Protein AF-A0A0D2L943-F1 (afdb_monomer)

Structure (mmCIF, N/CA/C/O backbone):
data_AF-A0A0D2L943-F1
#
_entry.id   AF-A0A0D2L943-F1
#
loop_
_atom_site.group_PDB
_atom_site.id
_atom_site.type_symbol
_atom_site.label_atom_id
_atom_site.label_alt_id
_atom_site.label_comp_id
_atom_site.label_asym_id
_atom_site.label_entity_id
_atom_site.label_seq_id
_atom_site.pdbx_PDB_ins_code
_atom_site.Cartn_x
_atom_site.Cartn_y
_atom_site.Cartn_z
_atom_site.occupancy
_atom_site.B_iso_or_equiv
_atom_site.auth_seq_id
_atom_site.auth_comp_id
_atom_site.auth_asym_id
_atom_site.auth_atom_id
_atom_site.pdbx_PDB_model_num
ATOM 1 N N . MET A 1 1 ? -2.948 -9.732 -0.478 1.00 75.81 1 MET A N 1
ATOM 2 C CA . MET A 1 1 ? -2.355 -8.599 -1.227 1.00 75.81 1 MET A CA 1
ATOM 3 C C . MET A 1 1 ? -3.180 -8.306 -2.477 1.00 75.81 1 MET A C 1
ATOM 5 O O . MET A 1 1 ? -3.966 -9.155 -2.878 1.00 75.81 1 MET A O 1
ATOM 9 N N . VAL A 1 2 ? -3.037 -7.123 -3.094 1.00 87.00 2 VAL A N 1
ATOM 10 C CA . VAL A 1 2 ? -3.731 -6.791 -4.366 1.00 87.00 2 VAL A CA 1
ATOM 11 C C . VAL A 1 2 ? -3.382 -7.809 -5.460 1.00 87.00 2 VAL A C 1
ATOM 13 O O . VAL A 1 2 ? -4.261 -8.252 -6.196 1.00 87.00 2 VAL A O 1
ATOM 16 N N . VAL A 1 3 ? -2.120 -8.248 -5.483 1.00 87.19 3 VAL A N 1
ATOM 17 C CA . VAL A 1 3 ? -1.614 -9.333 -6.335 1.00 87.19 3 VAL A CA 1
ATOM 18 C C . VAL A 1 3 ? -2.455 -10.609 -6.201 1.00 87.19 3 VAL A C 1
ATOM 20 O O . VAL A 1 3 ? -2.899 -11.151 -7.209 1.00 87.19 3 VAL A O 1
ATOM 23 N N . ASP A 1 4 ? -2.745 -11.060 -4.977 1.00 87.88 4 ASP A N 1
ATOM 24 C CA . ASP A 1 4 ? -3.506 -12.300 -4.746 1.00 87.88 4 ASP A CA 1
ATOM 25 C C . ASP A 1 4 ? -4.930 -12.216 -5.294 1.00 87.88 4 ASP A C 1
ATOM 27 O O . ASP A 1 4 ? -5.442 -13.184 -5.851 1.00 87.88 4 ASP A O 1
ATOM 31 N N . VAL A 1 5 ? -5.571 -11.050 -5.163 1.00 90.00 5 VAL A N 1
ATOM 32 C CA . VAL A 1 5 ? -6.930 -10.825 -5.675 1.00 90.00 5 VAL A CA 1
ATOM 33 C C . VAL A 1 5 ? -6.942 -10.906 -7.202 1.00 90.00 5 VAL A C 1
ATOM 35 O O . VAL A 1 5 ? -7.781 -11.599 -7.775 1.00 90.00 5 VAL A O 1
ATOM 38 N N . ALA A 1 6 ? -5.990 -10.242 -7.863 1.00 89.88 6 ALA A N 1
ATOM 39 C CA . ALA A 1 6 ? -5.857 -10.270 -9.317 1.00 89.88 6 ALA A CA 1
ATOM 40 C C . ALA A 1 6 ? -5.562 -11.686 -9.842 1.00 89.88 6 ALA A C 1
ATOM 42 O O . ALA A 1 6 ? -6.219 -12.162 -10.770 1.00 89.88 6 ALA A O 1
ATOM 43 N N . ARG A 1 7 ? -4.635 -12.403 -9.202 1.00 86.75 7 ARG A N 1
ATOM 44 C CA . ARG A 1 7 ? -4.288 -13.783 -9.573 1.00 86.75 7 ARG A CA 1
ATOM 45 C C . ARG A 1 7 ? -5.418 -14.768 -9.297 1.00 86.75 7 ARG A C 1
ATOM 47 O O . ARG A 1 7 ? -5.667 -15.651 -10.112 1.00 86.75 7 ARG A O 1
ATOM 54 N N . GLY A 1 8 ? -6.146 -14.599 -8.193 1.00 89.75 8 GLY A N 1
ATOM 55 C CA . GLY A 1 8 ? -7.358 -15.365 -7.893 1.00 89.75 8 GLY A CA 1
ATOM 56 C C . GLY A 1 8 ? -8.457 -15.175 -8.945 1.00 89.75 8 GLY A C 1
ATOM 57 O O . GLY A 1 8 ? -9.256 -16.081 -9.170 1.00 89.75 8 GLY A O 1
ATOM 58 N N . ALA A 1 9 ? -8.452 -14.037 -9.646 1.00 92.31 9 ALA A N 1
ATOM 59 C CA . ALA A 1 9 ? -9.290 -13.765 -10.812 1.00 92.31 9 ALA A CA 1
ATOM 60 C C . ALA A 1 9 ? -8.674 -14.238 -12.151 1.00 92.31 9 ALA A C 1
ATOM 62 O O . ALA A 1 9 ? -9.192 -13.907 -13.218 1.00 92.31 9 ALA A O 1
ATOM 63 N N . GLY A 1 10 ? -7.577 -15.003 -12.112 1.00 91.50 10 GLY A N 1
ATOM 64 C CA . GLY A 1 10 ? -6.912 -15.576 -13.283 1.00 91.50 10 GLY A CA 1
ATOM 65 C C . GLY A 1 10 ? -6.019 -14.611 -14.067 1.00 91.50 10 GLY A C 1
ATOM 66 O O . GLY A 1 10 ? -5.649 -14.937 -15.190 1.00 91.50 10 GLY A O 1
ATOM 67 N N . GLN A 1 11 ? -5.685 -13.441 -13.512 1.00 91.81 11 GLN A N 1
ATOM 68 C CA . GLN A 1 11 ? -4.840 -12.444 -14.180 1.00 91.81 11 GLN A CA 1
ATOM 69 C C . GLN A 1 11 ? -3.355 -12.701 -13.916 1.00 91.81 11 GLN A C 1
ATOM 71 O O . GLN A 1 11 ? -2.962 -13.051 -12.797 1.00 91.81 11 GLN A O 1
ATOM 76 N N . ARG A 1 12 ? -2.510 -12.468 -14.924 1.00 89.88 12 ARG A N 1
ATOM 77 C CA . ARG A 1 12 ? -1.054 -12.406 -14.746 1.00 89.88 12 ARG A CA 1
ATOM 78 C C . ARG A 1 12 ? -0.680 -11.045 -14.176 1.00 89.88 12 ARG A C 1
ATOM 80 O O . ARG A 1 12 ? -1.154 -10.015 -14.652 1.00 89.88 12 ARG A O 1
ATOM 87 N N . THR A 1 13 ? 0.182 -11.044 -13.169 1.00 90.38 13 THR A N 1
ATOM 88 C CA . THR A 1 13 ? 0.548 -9.840 -12.417 1.00 90.38 13 THR A CA 1
ATOM 89 C C . THR A 1 13 ? 2.055 -9.686 -12.338 1.00 90.38 13 THR A C 1
ATOM 91 O O . THR A 1 13 ? 2.747 -10.645 -11.990 1.00 90.38 13 THR A O 1
ATOM 94 N N . VAL A 1 14 ? 2.532 -8.465 -12.540 1.00 91.50 14 VAL A N 1
ATOM 95 C CA . VAL A 1 14 ? 3.909 -8.049 -12.244 1.00 91.50 14 VAL A CA 1
ATOM 96 C C . VAL A 1 14 ? 3.877 -6.882 -11.271 1.00 91.50 14 VAL A C 1
ATOM 98 O O . VAL A 1 14 ? 2.930 -6.094 -11.270 1.00 91.50 14 VAL A O 1
ATOM 101 N N . VAL A 1 15 ? 4.899 -6.781 -10.432 1.00 91.62 15 VAL A N 1
ATOM 102 C CA . VAL A 1 15 ? 5.075 -5.681 -9.486 1.00 91.62 15 VAL A CA 1
ATOM 103 C C . VAL A 1 15 ? 6.252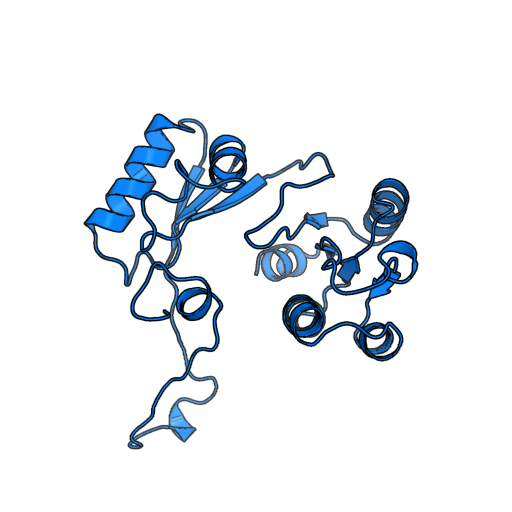 -4.842 -9.946 1.00 91.62 15 VAL A C 1
ATOM 105 O O . VAL A 1 15 ? 7.291 -5.380 -10.311 1.00 91.62 15 VAL A O 1
ATOM 108 N N . VAL A 1 16 ? 6.096 -3.526 -9.932 1.00 90.31 16 VAL A N 1
ATOM 109 C CA . VAL A 1 16 ? 7.169 -2.578 -10.224 1.00 90.31 16 VAL A CA 1
ATOM 110 C C . VAL A 1 16 ? 7.436 -1.759 -8.976 1.00 90.31 16 VAL A C 1
ATOM 112 O O . VAL A 1 16 ? 6.504 -1.185 -8.408 1.00 90.31 16 VAL A O 1
ATOM 115 N N . ARG A 1 17 ? 8.701 -1.706 -8.563 1.00 86.75 17 ARG A N 1
ATOM 116 C CA . ARG A 1 17 ? 9.172 -0.888 -7.443 1.00 86.75 17 ARG A CA 1
ATOM 117 C C . ARG A 1 17 ? 10.249 0.085 -7.901 1.00 86.75 17 ARG A C 1
ATOM 119 O O . ARG A 1 17 ? 10.962 -0.165 -8.875 1.00 86.75 17 ARG A O 1
ATOM 126 N N . HIS A 1 18 ? 10.362 1.199 -7.188 1.00 79.25 18 HIS A N 1
ATOM 127 C CA . HIS A 1 18 ? 11.514 2.081 -7.328 1.00 79.25 18 HIS A CA 1
ATOM 128 C C . HIS A 1 18 ? 12.750 1.364 -6.760 1.00 79.25 18 HIS A C 1
ATOM 130 O O . HIS A 1 18 ? 12.636 0.747 -5.699 1.00 79.25 18 HIS A O 1
ATOM 136 N N . PRO A 1 19 ? 13.917 1.410 -7.427 1.00 74.06 19 PRO A N 1
ATOM 137 C CA . PRO A 1 19 ? 15.141 0.881 -6.839 1.00 74.06 19 PRO A CA 1
ATOM 138 C C . PRO A 1 19 ? 15.519 1.742 -5.632 1.00 74.06 19 PRO A C 1
ATOM 140 O O . PRO A 1 19 ? 15.466 2.976 -5.709 1.00 74.06 19 PRO A O 1
ATOM 143 N N . MET A 1 20 ? 15.919 1.127 -4.521 1.00 68.44 20 MET A N 1
ATOM 144 C CA . MET A 1 20 ? 16.379 1.920 -3.386 1.00 68.44 20 MET A CA 1
ATOM 145 C C . MET A 1 20 ? 17.730 2.555 -3.748 1.00 68.44 20 MET A C 1
ATOM 147 O O . MET A 1 20 ? 18.564 1.921 -4.393 1.00 68.44 20 MET A O 1
ATOM 151 N N . PRO A 1 21 ? 18.013 3.806 -3.339 1.00 63.28 21 PRO A N 1
ATOM 152 C CA . PRO A 1 21 ? 19.219 4.527 -3.760 1.00 63.28 21 PRO A CA 1
ATOM 153 C C . PRO A 1 21 ? 20.502 4.048 -3.062 1.00 63.28 21 PRO A C 1
ATOM 155 O O . PRO A 1 21 ? 21.486 4.785 -2.971 1.00 63.28 21 PRO A O 1
ATOM 158 N N . TYR A 1 22 ? 20.512 2.825 -2.543 1.00 58.94 22 TYR A N 1
ATOM 159 C CA . TYR A 1 22 ? 21.624 2.244 -1.810 1.00 58.94 22 TYR A CA 1
ATOM 160 C C . TYR A 1 22 ? 22.598 1.551 -2.778 1.00 58.94 22 TYR A C 1
ATOM 162 O O . TYR A 1 22 ? 22.822 0.349 -2.701 1.00 58.94 22 TYR A O 1
ATOM 170 N N . GLY A 1 23 ? 23.171 2.304 -3.722 1.00 60.56 23 GLY A N 1
ATOM 171 C CA . GLY A 1 23 ? 24.121 1.761 -4.698 1.00 60.56 23 GLY A CA 1
ATOM 172 C C . GLY A 1 23 ? 24.316 2.620 -5.948 1.00 60.56 23 GLY A C 1
ATOM 173 O O . GLY A 1 23 ? 23.967 3.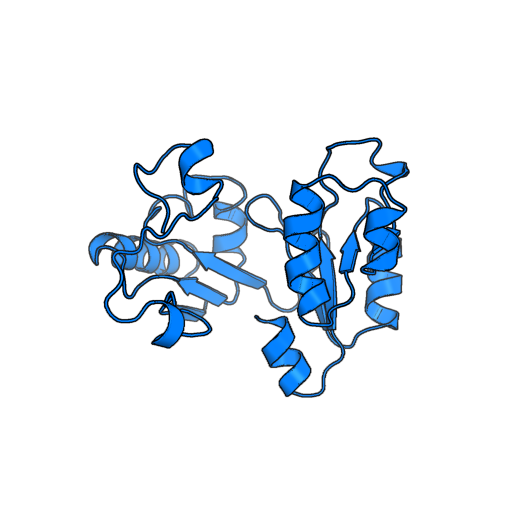802 -5.981 1.00 60.56 23 GLY A O 1
ATOM 174 N N . ILE A 1 24 ? 24.913 2.024 -6.986 1.00 61.78 24 ILE A N 1
ATOM 175 C CA . ILE A 1 24 ? 25.006 2.629 -8.321 1.00 61.78 24 ILE A CA 1
ATOM 176 C C . ILE A 1 24 ? 23.713 2.293 -9.066 1.00 61.78 24 ILE A C 1
ATOM 178 O O . ILE A 1 24 ? 23.568 1.217 -9.635 1.00 61.78 24 ILE A O 1
ATOM 182 N N . LEU A 1 25 ? 22.776 3.240 -9.079 1.00 60.53 25 LEU A N 1
ATOM 183 C CA . LEU A 1 25 ? 21.422 3.059 -9.619 1.00 60.53 25 LEU A CA 1
ATOM 184 C C . LEU A 1 25 ? 21.368 2.540 -11.068 1.00 60.53 25 LEU A C 1
ATOM 186 O O . LEU A 1 25 ? 20.429 1.836 -11.433 1.00 60.53 25 LEU A O 1
ATOM 190 N N . GLN A 1 26 ? 22.356 2.877 -11.907 1.00 61.00 26 GLN A N 1
ATOM 191 C CA . GLN A 1 26 ? 22.418 2.361 -13.282 1.00 61.00 26 GLN A CA 1
ATOM 192 C C . GLN A 1 26 ? 22.728 0.859 -13.344 1.00 61.00 26 GLN A C 1
ATOM 194 O O . GLN A 1 26 ? 22.326 0.198 -14.296 1.00 61.00 26 GLN A O 1
ATOM 199 N N . GLU A 1 27 ? 23.433 0.327 -12.346 1.00 59.31 27 GLU A N 1
ATOM 200 C CA . GLU A 1 27 ? 23.806 -1.089 -12.238 1.00 59.31 27 GLU A CA 1
ATOM 201 C C . GLU A 1 27 ? 22.718 -1.921 -11.532 1.00 59.31 27 GLU A C 1
ATOM 203 O O . GLU A 1 27 ? 22.757 -3.148 -11.568 1.00 59.31 27 GLU A O 1
ATOM 208 N N . GLN A 1 28 ? 21.723 -1.252 -10.937 1.00 56.00 28 GLN A N 1
ATOM 209 C CA . GLN A 1 28 ? 20.596 -1.841 -10.200 1.00 56.00 28 GLN A CA 1
ATOM 210 C C . GLN A 1 28 ? 19.295 -1.903 -11.026 1.00 56.00 28 GLN A C 1
ATOM 212 O O . GLN A 1 28 ? 18.226 -2.177 -10.486 1.00 56.00 28 GLN A O 1
ATOM 217 N N . ALA A 1 29 ? 19.356 -1.635 -12.335 1.00 55.06 29 ALA A N 1
ATOM 218 C CA . ALA A 1 29 ? 18.208 -1.769 -13.230 1.00 55.06 29 ALA A CA 1
ATOM 219 C C . ALA A 1 29 ? 18.081 -3.215 -13.741 1.00 55.06 29 ALA A C 1
ATOM 221 O O . ALA A 1 29 ? 18.952 -3.685 -14.473 1.00 55.06 29 ALA A O 1
ATOM 222 N N . GLY A 1 30 ? 16.998 -3.913 -13.385 1.00 57.78 30 GLY A N 1
ATOM 223 C CA . GLY A 1 30 ? 16.817 -5.320 -13.744 1.00 57.78 30 GLY A CA 1
ATOM 224 C C . GLY A 1 30 ? 15.427 -5.903 -13.463 1.00 57.78 30 GLY A C 1
ATOM 225 O O . GLY A 1 30 ? 14.609 -5.353 -12.723 1.00 57.78 30 GLY A O 1
ATOM 226 N N . LEU A 1 31 ? 15.161 -7.045 -14.100 1.00 54.53 31 LEU A N 1
ATOM 227 C CA . LEU A 1 31 ? 14.142 -7.997 -13.664 1.00 54.53 31 LEU A CA 1
ATOM 228 C C . LEU A 1 31 ? 14.690 -8.695 -12.416 1.00 54.53 31 LEU A C 1
ATOM 230 O O . LEU A 1 31 ? 15.847 -9.106 -12.427 1.00 54.53 31 LEU A O 1
ATOM 234 N N . PHE A 1 32 ? 13.885 -8.827 -11.369 1.00 58.16 32 PHE A N 1
ATOM 235 C CA . PHE A 1 32 ? 14.292 -9.520 -10.155 1.00 58.16 32 PHE A CA 1
ATOM 236 C C . PHE A 1 32 ? 13.389 -10.740 -9.915 1.00 58.16 32 PHE A C 1
ATOM 238 O O . PHE A 1 32 ? 12.249 -10.611 -9.460 1.00 58.16 32 PHE A O 1
ATOM 245 N N . SER A 1 33 ? 13.892 -11.942 -10.218 1.00 56.84 33 SER A N 1
ATOM 246 C CA . SER A 1 33 ? 13.448 -13.199 -9.596 1.00 56.84 33 SER A CA 1
ATOM 247 C C . SER A 1 33 ? 14.185 -13.452 -8.266 1.00 56.84 33 SER A C 1
ATOM 249 O O . SER A 1 33 ? 15.134 -12.739 -7.939 1.00 56.84 33 SER A O 1
ATOM 251 N N . VAL A 1 34 ? 13.791 -14.478 -7.486 1.00 52.38 34 VAL A N 1
ATOM 252 C CA . VAL A 1 34 ? 14.525 -14.875 -6.254 1.00 52.38 34 VAL A CA 1
ATOM 253 C C . VAL A 1 34 ? 16.013 -15.080 -6.550 1.00 52.38 34 VAL A C 1
ATOM 255 O O . VAL A 1 34 ? 16.876 -14.698 -5.762 1.00 52.38 34 VAL A O 1
ATOM 258 N N . GLU A 1 35 ? 16.308 -15.693 -7.692 1.00 52.41 35 GLU A N 1
ATOM 259 C CA . GLU A 1 35 ? 17.657 -15.996 -8.149 1.00 52.41 35 GLU A CA 1
ATOM 260 C C . GLU A 1 35 ? 18.434 -14.730 -8.539 1.00 52.41 35 GLU A C 1
ATOM 262 O O . GLU A 1 35 ? 19.632 -14.648 -8.268 1.00 52.41 35 GLU A O 1
ATOM 267 N N . ASP A 1 36 ? 17.754 -13.724 -9.091 1.00 59.75 36 ASP A N 1
ATOM 268 C CA . ASP A 1 36 ? 18.351 -12.448 -9.497 1.00 59.75 36 ASP A CA 1
ATOM 269 C C . ASP A 1 36 ? 18.719 -11.568 -8.284 1.00 59.75 36 ASP A C 1
ATOM 271 O O . ASP A 1 36 ? 19.736 -10.870 -8.309 1.00 59.75 36 ASP A O 1
ATOM 275 N N . LEU A 1 37 ? 17.973 -11.653 -7.170 1.00 60.47 37 LEU A N 1
ATOM 276 C CA . LEU A 1 37 ? 18.267 -10.896 -5.937 1.00 60.47 37 LEU A CA 1
ATOM 277 C C . LEU A 1 37 ? 19.685 -11.152 -5.402 1.00 60.47 37 LEU A C 1
ATOM 279 O O . LEU A 1 37 ? 20.376 -10.234 -4.960 1.00 60.47 37 LEU A O 1
ATOM 283 N N . ALA A 1 38 ? 20.147 -12.404 -5.463 1.00 57.69 38 ALA A N 1
ATOM 284 C CA . ALA A 1 38 ? 21.485 -12.778 -5.004 1.00 57.69 38 ALA A CA 1
ATOM 285 C C . ALA A 1 38 ? 22.598 -12.307 -5.960 1.00 57.69 38 ALA A C 1
ATOM 287 O O . ALA A 1 38 ? 23.734 -12.105 -5.528 1.00 57.69 38 ALA A O 1
ATOM 288 N N . VAL A 1 39 ? 22.278 -12.136 -7.246 1.00 58.75 39 VAL A N 1
ATOM 289 C CA . VAL A 1 39 ? 23.222 -11.747 -8.306 1.00 58.75 39 VAL A CA 1
ATOM 290 C C . VAL A 1 39 ? 23.424 -10.231 -8.351 1.00 58.75 39 VAL A C 1
ATOM 292 O O . VAL A 1 39 ? 24.526 -9.770 -8.638 1.00 58.75 39 VAL A O 1
ATOM 295 N N . HIS A 1 40 ? 22.395 -9.452 -8.015 1.00 59.75 40 HIS A N 1
ATOM 296 C CA . HIS A 1 40 ? 22.393 -7.995 -8.169 1.00 59.75 40 HIS A CA 1
ATOM 297 C C . HIS A 1 40 ? 22.789 -7.198 -6.913 1.00 59.75 40 HIS A C 1
ATOM 299 O O . HIS A 1 40 ? 22.583 -5.988 -6.870 1.00 59.75 40 HIS A O 1
ATOM 305 N N . HIS A 1 41 ? 23.389 -7.839 -5.901 1.00 63.28 41 HIS A N 1
ATOM 306 C CA . HIS A 1 41 ? 23.864 -7.177 -4.673 1.00 63.28 41 HIS A CA 1
ATOM 307 C C . HIS A 1 41 ? 22.803 -6.300 -3.970 1.00 63.28 41 HIS A C 1
ATOM 309 O O . HIS A 1 41 ? 23.149 -5.283 -3.369 1.00 63.28 41 HIS A O 1
ATOM 315 N N . THR A 1 42 ? 21.525 -6.692 -4.027 1.00 64.00 42 THR A N 1
ATOM 316 C CA . THR A 1 42 ? 20.425 -5.958 -3.379 1.00 64.00 42 THR A CA 1
ATOM 317 C C . THR A 1 42 ? 20.651 -5.849 -1.872 1.00 64.00 42 THR A C 1
ATOM 319 O O . THR A 1 42 ? 21.100 -6.822 -1.247 1.00 64.00 42 THR A O 1
ATOM 322 N N . THR A 1 43 ? 20.324 -4.704 -1.270 1.00 68.25 43 THR A N 1
ATOM 323 C CA . THR A 1 43 ? 20.453 -4.523 0.184 1.00 68.25 43 THR A CA 1
ATOM 324 C C . THR A 1 43 ? 19.455 -5.385 0.959 1.00 68.25 43 THR A C 1
ATOM 326 O O . THR A 1 43 ? 18.564 -6.015 0.387 1.00 68.25 43 THR A O 1
ATOM 329 N N . ILE A 1 44 ? 19.612 -5.454 2.285 1.00 67.62 44 ILE A N 1
ATOM 330 C CA . ILE A 1 44 ? 18.687 -6.210 3.144 1.00 67.62 44 ILE A CA 1
ATOM 331 C C . ILE A 1 44 ? 17.276 -5.614 3.046 1.00 67.62 44 ILE A C 1
ATOM 333 O O . ILE A 1 44 ? 16.313 -6.359 2.912 1.00 67.62 44 ILE A O 1
ATOM 337 N N . GLU A 1 45 ? 17.171 -4.288 3.019 1.00 69.44 45 GLU A N 1
ATOM 338 C CA . GLU A 1 45 ? 15.915 -3.548 2.901 1.00 69.44 45 GLU A CA 1
ATOM 339 C C . GLU A 1 45 ? 15.219 -3.810 1.557 1.00 69.44 45 GLU A C 1
ATOM 341 O O . GLU A 1 45 ? 14.026 -4.095 1.524 1.00 69.44 45 GLU A O 1
ATOM 346 N N . GLU A 1 46 ? 15.962 -3.789 0.444 1.00 68.75 46 GLU A N 1
ATOM 347 C CA . GLU A 1 46 ? 15.413 -4.119 -0.881 1.00 68.75 46 GLU A CA 1
ATOM 348 C C . GLU A 1 46 ? 14.898 -5.558 -0.936 1.00 68.75 46 GLU A C 1
ATOM 350 O O . GLU A 1 46 ? 13.828 -5.830 -1.482 1.00 68.75 46 GLU A O 1
ATOM 355 N N . ARG A 1 47 ? 15.636 -6.493 -0.327 1.00 71.88 47 ARG A N 1
ATOM 356 C CA . ARG A 1 47 ? 15.211 -7.891 -0.245 1.00 71.88 47 ARG A CA 1
ATOM 357 C C . ARG A 1 47 ? 13.933 -8.048 0.561 1.00 71.88 47 ARG A C 1
ATOM 359 O O . ARG A 1 47 ? 13.053 -8.765 0.107 1.00 71.88 47 ARG A O 1
ATOM 366 N N . GLU A 1 48 ? 13.783 -7.372 1.696 1.00 72.50 48 GLU A N 1
ATOM 367 C CA . GLU A 1 48 ? 12.546 -7.436 2.486 1.00 72.50 48 GLU A CA 1
ATOM 368 C C . GLU A 1 48 ? 11.319 -6.957 1.697 1.00 72.50 48 GLU A C 1
ATOM 370 O O . GLU A 1 48 ? 10.245 -7.554 1.807 1.00 72.50 48 GLU A O 1
ATOM 375 N N . GLU A 1 49 ? 11.471 -5.930 0.857 1.00 74.25 49 GLU A N 1
ATOM 376 C CA . GLU A 1 49 ? 10.387 -5.443 0.000 1.00 74.25 49 GLU A CA 1
ATOM 377 C C . GLU A 1 49 ? 10.086 -6.388 -1.174 1.00 74.25 49 GLU A C 1
ATOM 379 O O . GLU A 1 49 ? 8.919 -6.627 -1.498 1.00 74.25 49 GLU A O 1
ATOM 384 N N . TYR A 1 50 ? 11.115 -6.945 -1.821 1.00 77.88 50 TYR A N 1
ATOM 385 C CA . TYR A 1 50 ? 10.947 -7.813 -2.991 1.00 77.88 50 TYR A CA 1
ATOM 386 C C . TYR A 1 50 ? 10.507 -9.230 -2.610 1.00 77.88 50 TYR A C 1
ATOM 388 O O . TYR A 1 50 ? 9.622 -9.796 -3.254 1.00 77.88 50 TYR A O 1
ATOM 396 N N . GLU A 1 51 ? 11.058 -9.802 -1.538 1.00 76.38 51 GLU A N 1
ATOM 397 C CA . GLU A 1 51 ? 10.776 -11.171 -1.096 1.00 76.38 51 GLU A CA 1
ATOM 398 C C . GLU A 1 51 ? 9.302 -11.377 -0.758 1.00 76.38 51 GLU A C 1
ATOM 400 O O . GLU A 1 51 ? 8.764 -12.443 -1.046 1.00 76.38 51 GLU A O 1
ATOM 405 N N . GLN A 1 52 ? 8.612 -10.374 -0.209 1.00 77.94 52 GLN A N 1
ATOM 406 C CA . GLN A 1 52 ? 7.172 -10.480 0.053 1.00 77.94 52 GLN A CA 1
ATOM 407 C C . GLN A 1 52 ? 6.370 -10.714 -1.232 1.00 77.94 52 GLN A C 1
ATOM 409 O O . GLN A 1 52 ? 5.480 -11.564 -1.267 1.00 77.94 52 GLN A O 1
ATOM 414 N N . HIS A 1 53 ? 6.698 -9.992 -2.303 1.00 81.19 53 HIS A N 1
ATOM 415 C CA . HIS A 1 53 ? 6.043 -10.155 -3.600 1.00 81.19 53 HIS A CA 1
ATOM 416 C C . HIS A 1 53 ? 6.436 -11.472 -4.264 1.00 81.19 53 HIS A C 1
ATOM 418 O O . HIS A 1 53 ? 5.570 -12.203 -4.751 1.00 81.19 53 HIS A O 1
ATOM 424 N N . ILE A 1 54 ? 7.723 -11.812 -4.231 1.00 78.12 54 ILE A N 1
ATOM 425 C CA . ILE A 1 54 ? 8.234 -13.006 -4.903 1.00 78.12 54 ILE A CA 1
ATOM 426 C C . ILE A 1 54 ? 7.768 -14.292 -4.207 1.00 78.12 54 ILE A C 1
ATOM 428 O O . ILE A 1 54 ? 7.361 -15.237 -4.883 1.00 78.12 54 ILE A O 1
ATOM 432 N N . ASN A 1 55 ? 7.723 -14.324 -2.872 1.00 79.25 55 ASN A N 1
ATOM 433 C CA . ASN A 1 55 ? 7.166 -15.451 -2.113 1.00 79.25 55 ASN A CA 1
ATOM 434 C C . ASN A 1 55 ? 5.676 -15.675 -2.418 1.00 79.25 55 ASN A C 1
ATOM 436 O O . ASN A 1 55 ? 5.189 -16.801 -2.324 1.00 79.25 55 ASN A O 1
ATOM 440 N N . ASN A 1 56 ? 4.969 -14.629 -2.853 1.00 73.38 56 ASN A N 1
ATOM 441 C CA . ASN A 1 56 ? 3.589 -14.710 -3.338 1.00 73.38 56 ASN A CA 1
ATOM 442 C C . ASN A 1 56 ? 3.493 -15.010 -4.848 1.00 73.38 56 ASN A C 1
ATOM 444 O O . ASN A 1 56 ? 2.417 -14.942 -5.447 1.00 73.38 56 ASN A O 1
ATOM 448 N N . GLY A 1 57 ? 4.611 -15.381 -5.477 1.00 73.94 57 GLY A N 1
ATOM 449 C CA . GLY A 1 57 ? 4.690 -15.783 -6.878 1.00 73.94 57 GLY A CA 1
ATOM 450 C C . GLY A 1 57 ? 4.547 -14.627 -7.868 1.00 73.94 57 GLY A C 1
ATOM 451 O O . GLY A 1 57 ? 4.186 -14.868 -9.025 1.00 73.94 57 GLY A O 1
ATOM 452 N N . ALA A 1 58 ? 4.770 -13.387 -7.425 1.00 76.69 58 ALA A N 1
ATOM 453 C CA . ALA A 1 58 ? 4.852 -12.232 -8.306 1.00 76.69 58 ALA A CA 1
ATOM 454 C C . ALA A 1 58 ? 6.259 -12.090 -8.894 1.00 76.69 58 ALA A C 1
ATOM 456 O O . ALA A 1 58 ? 7.259 -12.378 -8.240 1.00 76.69 58 ALA A O 1
ATOM 457 N N . VAL A 1 59 ? 6.320 -11.593 -10.124 1.00 82.69 59 VAL A N 1
ATOM 458 C CA . VAL A 1 59 ? 7.564 -11.137 -10.746 1.00 82.69 59 VAL A CA 1
ATOM 459 C C . VAL A 1 59 ? 7.757 -9.668 -10.384 1.00 82.69 59 VAL A C 1
ATOM 461 O O . VAL A 1 59 ? 6.810 -8.887 -10.519 1.00 82.69 59 VAL A O 1
ATOM 464 N N . VAL A 1 60 ? 8.954 -9.296 -9.928 1.00 86.38 60 VAL A N 1
ATOM 465 C CA . VAL A 1 60 ? 9.281 -7.922 -9.531 1.00 86.38 60 VAL A CA 1
ATOM 466 C C . VAL A 1 60 ? 10.231 -7.301 -10.552 1.00 86.38 60 VAL A C 1
ATOM 468 O O . VAL A 1 60 ? 11.236 -7.896 -10.927 1.00 86.38 60 VAL A O 1
ATOM 471 N N . PHE A 1 61 ? 9.924 -6.088 -10.994 1.00 85.50 61 PHE A N 1
ATOM 472 C CA . PHE A 1 61 ? 10.830 -5.238 -11.761 1.00 85.50 61 PHE A CA 1
ATOM 473 C C . PHE A 1 61 ? 11.251 -4.044 -10.907 1.00 85.50 61 PHE A C 1
ATOM 475 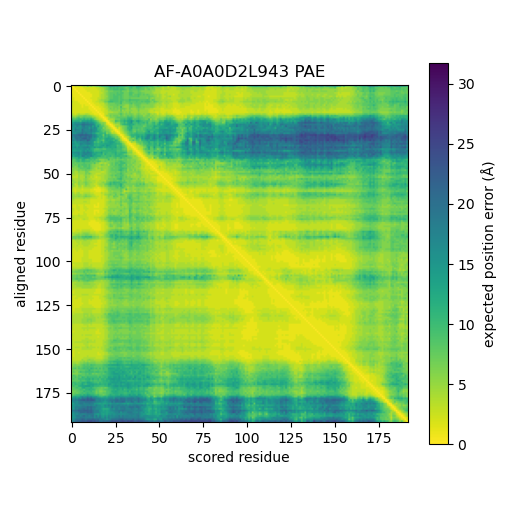O O . PHE A 1 61 ? 10.408 -3.417 -10.260 1.00 85.50 61 PHE A O 1
ATOM 482 N N . ALA A 1 62 ? 12.530 -3.684 -10.961 1.00 83.06 62 ALA A N 1
ATOM 483 C CA . ALA A 1 62 ? 13.018 -2.437 -10.388 1.00 83.06 62 ALA A CA 1
ATOM 484 C C . ALA A 1 62 ? 14.156 -1.857 -11.237 1.00 83.06 62 ALA A C 1
ATOM 486 O O . ALA A 1 62 ? 14.895 -2.567 -11.915 1.00 83.06 62 ALA A O 1
ATOM 487 N N . GLY A 1 63 ? 14.276 -0.535 -11.255 1.00 79.31 63 GLY A N 1
ATOM 488 C CA . GLY A 1 63 ? 15.307 0.149 -12.027 1.00 79.31 63 GLY A CA 1
ATOM 489 C C . GLY A 1 63 ? 14.929 1.577 -12.380 1.00 79.31 63 GLY A C 1
ATOM 490 O O . GLY A 1 63 ? 13.867 2.066 -12.010 1.00 79.31 63 GLY A O 1
ATOM 491 N N . VAL A 1 64 ? 15.820 2.259 -13.098 1.00 79.75 64 VAL A N 1
ATOM 492 C CA . VAL A 1 64 ? 15.677 3.696 -13.388 1.00 79.75 64 VAL A CA 1
ATOM 493 C C . VAL A 1 64 ? 15.127 4.013 -14.781 1.00 79.75 64 VAL A C 1
ATOM 495 O O . VAL A 1 64 ? 14.617 5.113 -14.992 1.00 79.75 64 VAL A O 1
ATOM 498 N N . ASP A 1 65 ? 15.199 3.074 -15.733 1.00 85.50 65 ASP A N 1
ATOM 499 C CA . ASP A 1 65 ? 14.598 3.238 -17.065 1.00 85.50 65 ASP A CA 1
ATOM 500 C C . ASP A 1 65 ? 13.143 2.754 -17.066 1.00 85.50 65 ASP A C 1
ATOM 502 O O . ASP A 1 65 ? 12.812 1.631 -17.452 1.00 85.50 65 ASP A O 1
ATOM 506 N N . TYR A 1 66 ? 12.258 3.636 -16.615 1.00 87.94 66 TYR A N 1
ATOM 507 C CA . TYR A 1 66 ? 10.829 3.358 -16.499 1.00 87.94 66 TYR A CA 1
ATOM 508 C C . TYR A 1 66 ? 10.138 3.076 -17.832 1.00 87.94 66 TYR A C 1
ATOM 510 O O . TYR A 1 66 ? 9.151 2.346 -17.851 1.00 87.94 66 TYR A O 1
ATOM 518 N N . ALA A 1 67 ? 10.641 3.611 -18.947 1.00 90.50 67 ALA A N 1
ATOM 519 C CA . ALA A 1 67 ? 10.057 3.332 -20.255 1.00 90.50 67 ALA A CA 1
ATOM 520 C C . ALA A 1 67 ? 10.339 1.882 -20.674 1.00 90.50 67 ALA A C 1
ATOM 522 O O . ALA A 1 67 ? 9.425 1.174 -21.102 1.00 90.50 67 ALA A O 1
ATOM 523 N N . ALA A 1 68 ? 11.582 1.426 -20.497 1.00 87.06 68 ALA A N 1
ATOM 524 C CA . ALA A 1 68 ? 11.957 0.041 -20.763 1.00 87.06 68 ALA A CA 1
ATOM 525 C C . ALA A 1 68 ? 11.247 -0.936 -19.811 1.00 87.06 68 ALA A C 1
ATOM 527 O O . ALA A 1 68 ? 10.710 -1.949 -20.262 1.00 87.06 68 ALA A O 1
ATOM 528 N N . ILE A 1 69 ? 11.186 -0.606 -18.514 1.00 88.44 69 ILE A N 1
ATOM 529 C CA . ILE A 1 69 ? 10.502 -1.429 -17.507 1.00 88.44 69 ILE A CA 1
ATOM 530 C C . ILE A 1 69 ? 9.017 -1.559 -17.827 1.00 88.44 69 ILE A C 1
ATOM 532 O O . ILE A 1 69 ? 8.502 -2.673 -17.809 1.00 88.44 69 ILE A O 1
ATOM 536 N N . LEU A 1 70 ? 8.330 -0.457 -18.151 1.00 91.12 70 LEU A N 1
ATOM 537 C CA . LEU A 1 70 ? 6.909 -0.510 -18.491 1.00 91.12 70 LEU A CA 1
ATOM 538 C C . LEU A 1 70 ? 6.668 -1.403 -19.711 1.00 91.12 70 LEU A C 1
ATOM 540 O O . LEU A 1 70 ? 5.814 -2.282 -19.657 1.00 91.12 70 LEU A O 1
ATOM 544 N N . SER A 1 71 ? 7.473 -1.246 -20.768 1.00 91.19 71 SER A N 1
ATOM 545 C CA . SER A 1 71 ? 7.347 -2.074 -21.972 1.00 91.19 71 SER A CA 1
ATOM 546 C C . SER A 1 71 ? 7.568 -3.565 -21.693 1.00 91.19 71 SER A C 1
ATOM 548 O O . SER A 1 71 ? 6.917 -4.394 -22.326 1.00 91.19 71 SER A O 1
ATOM 550 N N . ALA A 1 72 ? 8.484 -3.919 -20.787 1.00 89.00 72 ALA A N 1
ATOM 551 C CA . ALA A 1 72 ? 8.714 -5.307 -20.392 1.00 89.00 72 ALA A CA 1
ATOM 552 C C . ALA A 1 72 ? 7.579 -5.842 -19.500 1.00 89.00 72 ALA A C 1
ATOM 554 O O . ALA A 1 72 ? 7.083 -6.944 -19.721 1.00 89.00 72 ALA A O 1
ATOM 555 N N . ALA A 1 73 ? 7.123 -5.044 -18.534 1.00 90.75 73 ALA A N 1
ATOM 556 C CA . ALA A 1 73 ? 6.039 -5.391 -17.623 1.00 90.75 73 ALA A CA 1
ATOM 557 C C . ALA A 1 73 ? 4.713 -5.645 -18.367 1.00 90.75 73 ALA A C 1
ATOM 559 O O . ALA A 1 73 ? 4.038 -6.638 -18.097 1.00 90.75 73 ALA A O 1
ATOM 560 N N . GLU A 1 74 ? 4.368 -4.793 -19.338 1.00 91.94 74 GLU A N 1
ATOM 561 C CA . GLU A 1 74 ? 3.156 -4.926 -20.164 1.00 91.94 74 GLU A CA 1
ATOM 562 C C . GLU A 1 74 ? 3.190 -6.148 -21.096 1.00 91.94 74 GLU A C 1
ATOM 564 O O . GLU A 1 74 ? 2.140 -6.672 -21.467 1.00 91.94 74 GLU A O 1
ATOM 569 N N . ALA A 1 75 ? 4.376 -6.635 -21.474 1.00 90.94 75 ALA A N 1
ATOM 570 C CA . ALA A 1 75 ? 4.502 -7.852 -22.276 1.00 90.94 75 ALA A CA 1
ATOM 571 C C . ALA A 1 75 ? 4.222 -9.127 -21.453 1.00 90.94 75 ALA A C 1
ATOM 573 O O . ALA A 1 75 ? 3.688 -10.110 -21.976 1.00 90.94 75 ALA A O 1
ATOM 574 N N . GLU A 1 76 ? 4.554 -9.106 -20.161 1.00 86.81 76 GLU A N 1
ATOM 575 C CA . GLU A 1 76 ? 4.518 -10.279 -19.280 1.00 86.81 76 GLU A CA 1
ATOM 576 C C . GLU A 1 76 ? 3.210 -10.419 -18.482 1.00 86.81 76 GLU A C 1
ATOM 578 O O . GLU A 1 76 ? 2.846 -11.529 -18.073 1.00 86.81 76 GLU A O 1
ATOM 583 N N . ALA A 1 77 ? 2.466 -9.327 -18.278 1.00 90.88 77 ALA A N 1
ATOM 584 C CA . ALA A 1 77 ? 1.317 -9.297 -17.377 1.00 90.88 77 ALA A CA 1
ATOM 585 C C . ALA A 1 77 ? 0.076 -8.619 -17.955 1.00 90.88 77 ALA A C 1
ATOM 587 O O . ALA A 1 77 ? 0.148 -7.744 -18.809 1.00 90.88 77 ALA A O 1
ATOM 588 N N . ASP A 1 78 ? -1.076 -9.004 -17.411 1.00 92.88 78 ASP A N 1
ATOM 589 C CA . ASP A 1 78 ? -2.355 -8.349 -17.686 1.00 92.88 78 ASP A CA 1
ATOM 590 C C . ASP A 1 78 ? -2.569 -7.155 -16.734 1.00 92.88 78 ASP A C 1
ATOM 592 O O . ASP A 1 78 ? -3.297 -6.217 -17.052 1.00 92.88 78 ASP A O 1
ATOM 596 N N . ILE A 1 79 ? -1.925 -7.183 -15.557 1.00 93.94 79 ILE A N 1
ATOM 597 C CA . ILE A 1 79 ? -1.957 -6.121 -14.546 1.00 93.94 79 ILE A CA 1
ATOM 598 C C . ILE A 1 79 ? -0.535 -5.811 -14.069 1.00 93.94 79 ILE A C 1
ATOM 600 O O . ILE A 1 79 ? 0.168 -6.681 -13.547 1.00 93.94 79 ILE A O 1
ATOM 604 N N . VAL A 1 80 ? -0.153 -4.538 -14.171 1.00 93.75 80 VAL A N 1
ATOM 605 C CA . VAL A 1 80 ? 1.079 -3.989 -13.595 1.00 93.75 80 VAL A CA 1
ATOM 606 C C . VAL A 1 80 ? 0.740 -3.297 -12.276 1.00 93.75 80 VAL A C 1
ATOM 608 O O . VAL A 1 80 ? -0.019 -2.328 -12.251 1.00 93.75 80 VAL A O 1
ATOM 611 N N . LEU A 1 81 ? 1.295 -3.786 -11.168 1.00 93.94 81 LEU A N 1
ATOM 612 C CA . LEU A 1 81 ? 1.156 -3.160 -9.857 1.00 93.94 81 LEU A CA 1
ATOM 613 C C . LEU A 1 81 ? 2.379 -2.290 -9.573 1.00 93.94 81 LEU A C 1
ATOM 615 O O . LEU A 1 81 ? 3.461 -2.809 -9.326 1.00 93.94 81 LEU A O 1
ATOM 619 N N . TRP A 1 82 ? 2.204 -0.972 -9.556 1.00 93.31 82 TRP A N 1
ATOM 620 C CA . TRP A 1 82 ? 3.213 -0.084 -8.986 1.00 93.31 82 TRP A CA 1
ATOM 621 C C . TRP A 1 82 ? 3.118 -0.114 -7.461 1.00 93.31 82 TRP A C 1
ATOM 623 O O . TRP A 1 82 ? 2.100 0.294 -6.897 1.00 93.31 82 TRP A O 1
ATOM 633 N N . ASP A 1 83 ? 4.177 -0.559 -6.796 1.00 91.50 83 ASP A N 1
ATOM 634 C CA . ASP A 1 83 ? 4.289 -0.517 -5.343 1.00 91.50 83 ASP A CA 1
ATOM 635 C C . ASP A 1 83 ? 5.339 0.525 -4.944 1.00 91.50 83 ASP A C 1
ATOM 637 O O . ASP A 1 83 ? 6.542 0.278 -4.966 1.00 91.50 83 ASP A O 1
ATOM 641 N N . GLY A 1 84 ? 4.857 1.726 -4.615 1.00 87.38 84 GLY A N 1
ATOM 642 C CA . GLY A 1 84 ? 5.693 2.863 -4.220 1.00 87.38 84 GLY A CA 1
ATOM 643 C C . GLY A 1 84 ? 6.020 2.920 -2.726 1.00 87.38 84 GLY A C 1
ATOM 644 O O . GLY A 1 84 ? 6.507 3.949 -2.248 1.00 87.38 84 GLY A O 1
ATOM 645 N N . GLY A 1 85 ? 5.673 1.876 -1.963 1.00 84.56 85 GLY A N 1
ATOM 646 C CA . GLY A 1 85 ? 5.812 1.880 -0.510 1.00 84.56 85 GLY A CA 1
ATOM 647 C C . GLY A 1 85 ? 5.175 3.121 0.127 1.00 84.56 85 GLY A C 1
ATOM 648 O O . GLY A 1 85 ? 4.038 3.489 -0.171 1.00 84.56 85 GLY A O 1
ATOM 649 N N . ASN A 1 86 ? 5.918 3.782 1.013 1.00 79.31 86 ASN A N 1
ATOM 650 C CA . ASN A 1 86 ? 5.514 5.026 1.677 1.00 79.31 86 ASN A CA 1
ATOM 651 C C . ASN A 1 86 ? 6.175 6.293 1.096 1.00 79.31 86 ASN A C 1
ATOM 653 O O . ASN A 1 86 ? 5.838 7.391 1.544 1.00 79.31 86 ASN A O 1
ATOM 657 N N . ASN A 1 87 ? 7.093 6.155 0.135 1.00 77.88 87 ASN A N 1
ATOM 658 C CA . ASN A 1 87 ? 7.988 7.238 -0.285 1.00 77.88 87 ASN A CA 1
ATOM 659 C C . ASN A 1 87 ? 7.748 7.736 -1.712 1.00 77.88 87 ASN A C 1
ATOM 661 O O . ASN A 1 87 ? 8.222 8.826 -2.035 1.00 77.88 87 ASN A O 1
ATOM 665 N N . ASP A 1 88 ? 6.981 7.009 -2.532 1.00 86.88 88 ASP A N 1
ATOM 666 C CA . ASP A 1 88 ? 6.884 7.305 -3.961 1.00 86.88 88 ASP A CA 1
ATOM 667 C C . ASP A 1 88 ? 5.489 7.668 -4.473 1.00 86.88 88 ASP A C 1
ATOM 669 O O . ASP A 1 88 ? 4.437 7.402 -3.882 1.00 86.88 88 ASP A O 1
ATOM 673 N N . LEU A 1 89 ? 5.525 8.281 -5.655 1.00 91.62 89 LEU A N 1
ATOM 674 C CA . LEU A 1 89 ? 4.421 8.400 -6.595 1.00 91.62 89 LEU A CA 1
ATOM 675 C C . LEU A 1 89 ? 4.705 7.477 -7.792 1.00 91.62 89 LEU A C 1
ATOM 677 O O . LEU A 1 89 ? 5.871 7.260 -8.120 1.00 91.62 89 LEU A O 1
ATOM 681 N N . PRO A 1 90 ? 3.676 6.962 -8.484 1.00 91.50 90 PRO A N 1
ATOM 682 C CA . PRO A 1 90 ? 3.867 6.179 -9.690 1.00 91.50 90 PRO A CA 1
ATOM 683 C C . P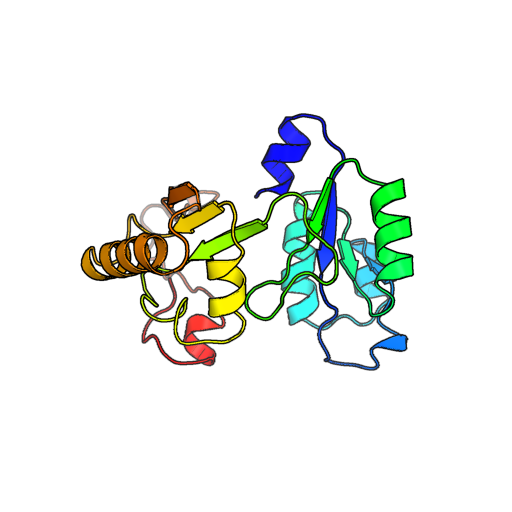RO A 1 90 ? 4.466 7.035 -10.803 1.00 91.50 90 PRO A C 1
ATOM 685 O O . PRO A 1 90 ? 4.000 8.144 -11.079 1.00 91.50 90 PRO A O 1
ATOM 688 N N . PHE A 1 91 ? 5.495 6.502 -11.462 1.00 91.81 91 PHE A N 1
ATOM 689 C CA . PHE A 1 91 ? 6.074 7.121 -12.662 1.00 91.81 91 PHE A CA 1
ATOM 690 C C . PHE A 1 91 ? 5.315 6.697 -13.924 1.00 91.81 91 PHE A C 1
ATOM 692 O O . PHE A 1 91 ? 5.428 7.327 -14.976 1.00 91.81 91 PHE A O 1
ATOM 699 N N . PHE A 1 92 ? 4.492 5.657 -13.805 1.00 92.38 92 PHE A N 1
ATOM 700 C CA . PHE A 1 92 ? 3.482 5.298 -14.788 1.00 92.38 92 PHE A CA 1
ATOM 701 C C . PHE A 1 92 ? 2.205 6.086 -14.531 1.00 92.38 92 PHE A C 1
ATOM 703 O O . PHE A 1 92 ? 1.935 6.514 -13.411 1.00 92.38 92 PHE A O 1
ATOM 710 N N . LYS A 1 93 ? 1.382 6.248 -15.565 1.00 93.56 93 LYS A N 1
ATOM 711 C CA . LYS A 1 93 ? 0.019 6.742 -15.383 1.00 93.56 93 LYS A CA 1
ATOM 712 C C . LYS A 1 93 ? -0.860 5.558 -14.957 1.00 93.56 93 LYS A C 1
ATOM 714 O O . LYS A 1 93 ? -1.110 4.706 -15.802 1.00 93.56 93 LYS A O 1
ATOM 719 N N . PRO A 1 94 ? -1.341 5.491 -13.704 1.00 94.81 94 PRO A N 1
ATOM 720 C CA . PRO A 1 94 ? -2.162 4.368 -13.275 1.00 94.81 94 PRO A CA 1
ATOM 721 C C . PRO A 1 94 ? -3.596 4.493 -13.802 1.00 94.81 94 PRO A C 1
ATOM 723 O O . PRO A 1 94 ? -4.166 5.588 -13.816 1.00 94.81 94 PRO A O 1
ATOM 726 N N . ASP A 1 95 ? -4.203 3.359 -14.150 1.00 96.50 95 ASP A N 1
ATOM 727 C CA . ASP A 1 95 ? -5.649 3.258 -14.397 1.00 96.50 95 ASP A CA 1
ATOM 728 C C . ASP A 1 95 ? -6.453 3.236 -13.088 1.00 96.50 95 ASP A C 1
ATOM 730 O O . ASP A 1 95 ? -7.584 3.719 -13.029 1.00 96.50 95 ASP A O 1
ATOM 734 N N . LEU A 1 96 ? -5.851 2.708 -12.016 1.00 96.31 96 LEU A N 1
ATOM 735 C CA . LEU A 1 96 ? -6.420 2.654 -10.674 1.00 96.31 96 LEU A CA 1
ATOM 736 C C . LEU A 1 96 ? -5.358 3.017 -9.635 1.00 96.31 96 LEU A C 1
ATOM 738 O O . LEU A 1 96 ? -4.308 2.386 -9.562 1.00 96.31 96 LEU A O 1
ATOM 742 N N . TRP A 1 97 ? -5.658 4.009 -8.796 1.00 96.25 97 TRP A N 1
ATOM 743 C CA . TRP A 1 97 ? -4.768 4.460 -7.727 1.00 96.25 97 TRP A CA 1
ATOM 744 C C . TRP A 1 97 ? -5.378 4.136 -6.364 1.00 96.25 97 TRP A C 1
ATOM 746 O O . TRP A 1 97 ? -6.441 4.658 -6.012 1.00 96.25 97 TRP A O 1
ATOM 756 N N . ILE A 1 98 ? -4.708 3.270 -5.606 1.00 96.19 98 ILE A N 1
ATOM 757 C CA . ILE A 1 98 ? -5.123 2.843 -4.267 1.00 96.19 98 ILE A CA 1
ATOM 758 C C . ILE A 1 98 ? -4.127 3.402 -3.256 1.00 96.19 98 ILE A C 1
ATOM 760 O O . ILE A 1 98 ? -2.921 3.282 -3.449 1.00 96.19 98 ILE A O 1
ATOM 764 N N . VAL A 1 99 ? -4.625 3.996 -2.175 1.00 95.56 99 VAL A N 1
ATOM 765 C CA . VAL A 1 99 ? -3.801 4.496 -1.071 1.00 95.56 99 VAL A CA 1
ATOM 766 C C . VAL A 1 99 ? -4.221 3.840 0.225 1.00 95.56 99 VAL A C 1
ATOM 768 O O . VAL A 1 99 ? -5.407 3.782 0.541 1.00 95.56 99 VAL A O 1
ATOM 771 N N . VAL A 1 100 ? -3.238 3.387 0.996 1.00 94.81 100 VAL A N 1
ATOM 772 C CA . VAL A 1 100 ? -3.447 2.891 2.354 1.00 94.81 100 VAL A CA 1
ATOM 773 C C . VAL A 1 100 ? -3.157 4.024 3.335 1.00 94.81 100 VAL A C 1
ATOM 775 O O . VAL A 1 100 ? -2.070 4.595 3.327 1.00 94.81 100 VAL A O 1
ATOM 778 N N . ALA A 1 101 ? -4.135 4.366 4.168 1.00 95.12 101 ALA A N 1
ATOM 779 C CA . ALA A 1 101 ? -4.026 5.386 5.200 1.00 95.12 101 ALA A CA 1
ATOM 780 C C . ALA A 1 101 ? -3.949 4.738 6.588 1.00 95.12 101 ALA A C 1
ATOM 782 O O . ALA A 1 101 ? -4.706 3.812 6.891 1.00 95.12 101 ALA A O 1
ATOM 783 N N . ASP A 1 102 ? -3.054 5.255 7.431 1.00 92.62 102 ASP A N 1
ATOM 784 C CA . ASP A 1 102 ? -2.855 4.783 8.801 1.00 92.62 102 ASP A CA 1
ATOM 785 C C . ASP A 1 102 ? -3.555 5.719 9.814 1.00 92.62 102 ASP A C 1
ATOM 787 O O . ASP A 1 102 ? -3.114 6.857 10.006 1.00 92.62 102 ASP A O 1
ATOM 791 N N . PRO A 1 103 ? -4.626 5.271 10.494 1.00 94.19 103 PRO A N 1
ATOM 792 C CA . PRO A 1 103 ? -5.342 6.059 11.496 1.00 94.19 103 PRO A CA 1
ATOM 793 C C . PRO A 1 103 ? -4.530 6.335 12.770 1.00 94.19 103 PRO A C 1
ATOM 795 O O . PRO A 1 103 ? -4.913 7.214 13.540 1.00 94.19 103 PRO A O 1
ATOM 798 N N . PHE A 1 104 ? -3.401 5.655 13.000 1.00 91.38 104 PHE A N 1
ATOM 799 C CA . PHE A 1 104 ? -2.468 6.027 14.069 1.00 91.38 104 PHE A CA 1
ATOM 800 C C . PHE A 1 104 ? -1.628 7.264 13.723 1.00 91.38 104 PHE A C 1
ATOM 802 O O . PHE A 1 104 ? -1.058 7.893 14.616 1.00 91.38 104 PHE A O 1
ATOM 809 N N . ARG A 1 105 ? -1.590 7.654 12.443 1.00 89.50 105 ARG A N 1
ATOM 810 C CA . ARG A 1 105 ? -0.926 8.862 11.935 1.00 89.50 105 ARG A CA 1
ATOM 811 C C . ARG A 1 105 ? -1.945 9.766 11.225 1.00 89.50 105 ARG A C 1
ATOM 813 O O . ARG A 1 105 ? -1.776 10.080 10.048 1.00 89.50 105 ARG A O 1
ATOM 820 N N . PRO A 1 106 ? -2.992 10.236 11.928 1.00 89.38 106 PRO A N 1
ATOM 821 C CA . PRO A 1 106 ? -4.200 10.794 11.317 1.00 89.38 106 PRO A CA 1
ATOM 822 C C . PRO A 1 106 ? -4.023 12.161 10.648 1.00 89.38 106 PRO A C 1
ATOM 824 O O . PRO A 1 106 ? -5.001 12.731 10.167 1.00 89.38 106 PRO A O 1
ATOM 827 N N . THR A 1 107 ? -2.819 12.731 10.637 1.00 87.94 107 THR A N 1
ATOM 828 C CA . THR A 1 107 ? -2.502 13.961 9.901 1.00 87.94 107 THR A CA 1
ATOM 829 C C . THR A 1 107 ? -1.663 13.700 8.657 1.00 87.94 107 THR A C 1
ATOM 831 O O . THR A 1 107 ? -1.531 14.601 7.830 1.00 87.94 107 THR A O 1
ATOM 834 N N . ALA A 1 108 ? -1.087 12.502 8.507 1.00 86.50 108 ALA A N 1
ATOM 835 C CA . ALA A 1 108 ? -0.006 12.276 7.559 1.00 86.50 108 ALA A CA 1
ATOM 836 C C . ALA A 1 108 ? -0.423 12.489 6.101 1.00 86.50 108 ALA A C 1
ATOM 838 O O . ALA A 1 108 ? 0.327 13.065 5.318 1.00 86.50 108 ALA A O 1
ATOM 839 N N . GLN A 1 109 ? -1.669 12.148 5.787 1.00 82.94 109 GLN A N 1
ATOM 840 C CA . GLN A 1 109 ? -2.305 12.369 4.494 1.00 82.94 109 GLN A CA 1
ATOM 841 C C . GLN A 1 109 ? -2.476 13.843 4.093 1.00 82.94 109 GLN A C 1
ATOM 843 O O . GLN A 1 109 ? -2.912 14.128 2.984 1.00 82.94 109 GLN A O 1
ATOM 848 N N . ALA A 1 110 ? -2.220 14.786 5.000 1.00 84.75 110 ALA A N 1
ATOM 849 C CA . ALA A 1 110 ? -2.321 16.221 4.743 1.00 84.75 110 ALA A CA 1
ATOM 850 C C . ALA A 1 110 ? -1.015 16.977 5.027 1.00 84.75 110 ALA A C 1
ATOM 852 O O . ALA A 1 110 ? -0.934 18.164 4.720 1.00 84.75 110 ALA A O 1
ATOM 853 N N . SER A 1 111 ? -0.029 16.332 5.659 1.00 84.75 111 SER A N 1
ATOM 854 C CA . SER A 1 111 ? 1.156 17.010 6.196 1.00 84.75 111 SER A CA 1
ATOM 855 C C . SER A 1 111 ? 2.492 16.432 5.741 1.00 84.75 111 SER A C 1
ATOM 857 O O . SER A 1 111 ? 3.519 17.027 6.056 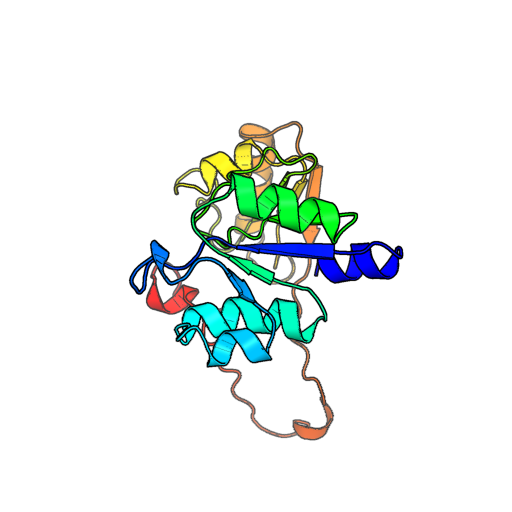1.00 84.75 111 SER A O 1
ATOM 859 N N . TYR A 1 112 ? 2.509 15.296 5.037 1.00 85.12 112 TYR A N 1
ATOM 860 C CA . TYR A 1 112 ? 3.740 14.686 4.533 1.00 85.12 112 TYR A CA 1
ATOM 861 C C . TYR A 1 112 ? 3.651 14.431 3.035 1.00 85.12 112 TYR A C 1
ATOM 863 O O . TYR A 1 112 ? 2.667 13.875 2.553 1.00 85.12 112 TYR A O 1
ATOM 871 N N . TYR A 1 113 ? 4.721 14.786 2.330 1.00 87.38 113 TYR A N 1
ATOM 872 C CA . TYR A 1 113 ? 4.954 14.361 0.957 1.00 87.38 113 TYR A CA 1
ATOM 873 C C . TYR A 1 113 ? 5.598 12.958 0.950 1.00 87.38 113 TYR A C 1
ATOM 875 O O . TYR A 1 113 ? 6.463 12.714 1.794 1.00 87.38 113 TYR A O 1
ATOM 883 N N . PRO A 1 114 ? 5.215 12.053 0.028 1.00 91.19 114 PRO A N 1
ATOM 884 C CA . PRO A 1 114 ? 4.187 12.226 -1.009 1.00 91.19 114 PRO A CA 1
ATOM 885 C C . PRO A 1 114 ? 2.767 11.841 -0.557 1.00 91.19 114 PRO A C 1
ATOM 887 O O . PRO A 1 114 ? 1.883 11.658 -1.394 1.00 91.19 114 PRO A O 1
ATOM 890 N N . GLY A 1 115 ? 2.533 11.659 0.746 1.00 90.69 115 GLY A N 1
ATOM 891 C CA . GLY A 1 115 ? 1.252 11.215 1.302 1.00 90.69 115 GLY A CA 1
ATOM 892 C C . GLY A 1 115 ? 0.063 12.092 0.900 1.00 90.69 115 GLY A C 1
ATOM 893 O O . GLY A 1 115 ? -0.990 11.563 0.554 1.00 90.69 115 GLY A O 1
ATOM 894 N N . ASP A 1 116 ? 0.235 13.411 0.871 1.00 92.31 116 ASP A N 1
ATOM 895 C CA . ASP A 1 116 ? -0.774 14.371 0.411 1.00 92.31 116 ASP A CA 1
ATOM 896 C C . ASP A 1 116 ? -1.142 14.197 -1.072 1.00 92.31 116 ASP A C 1
ATOM 898 O O . ASP A 1 116 ? -2.324 14.162 -1.438 1.00 92.31 116 ASP A O 1
ATOM 902 N N . VAL A 1 117 ? -0.138 14.027 -1.933 1.00 94.25 117 VAL A N 1
ATOM 903 C CA . VAL A 1 117 ? -0.338 13.801 -3.366 1.00 94.25 117 VAL A CA 1
ATOM 904 C C . VAL A 1 117 ? -1.002 12.448 -3.603 1.00 94.25 117 VAL A C 1
ATOM 906 O O . VAL A 1 117 ? -2.003 12.382 -4.313 1.00 94.25 117 VAL A O 1
ATOM 909 N N . ASN A 1 118 ? -0.513 11.383 -2.967 1.00 95.25 118 ASN A N 1
ATOM 910 C CA . ASN A 1 118 ? -1.121 10.058 -3.049 1.00 95.25 118 ASN A CA 1
ATOM 911 C C . ASN A 1 118 ? -2.597 10.111 -2.626 1.00 95.25 118 ASN A C 1
ATOM 913 O O . ASN A 1 118 ? -3.484 9.703 -3.378 1.00 95.25 118 ASN A O 1
ATOM 917 N N . PHE A 1 119 ? -2.890 10.676 -1.455 1.00 95.81 119 PHE A N 1
ATOM 918 C CA . PHE A 1 119 ? -4.240 10.698 -0.895 1.00 95.81 119 PHE A CA 1
ATOM 919 C C . PHE A 1 119 ? -5.236 11.494 -1.752 1.00 95.81 119 PHE A C 1
ATOM 921 O O . PHE A 1 119 ? -6.389 11.088 -1.915 1.00 95.81 119 PHE A O 1
ATOM 928 N N . THR A 1 120 ? -4.797 12.607 -2.346 1.00 95.69 120 THR A N 1
ATOM 929 C CA . THR A 1 120 ? -5.634 13.432 -3.238 1.00 95.69 120 THR A CA 1
ATOM 930 C C . THR A 1 120 ? -5.825 12.834 -4.633 1.00 95.69 120 THR A C 1
ATOM 932 O O . THR A 1 120 ? -6.814 13.150 -5.293 1.00 95.69 120 THR A O 1
ATOM 935 N N . ARG A 1 121 ? -4.913 11.968 -5.093 1.00 95.81 121 ARG A N 1
ATOM 936 C CA . ARG A 1 121 ? -4.989 11.289 -6.401 1.00 95.81 121 ARG A CA 1
ATOM 937 C C . ARG A 1 121 ? -5.692 9.935 -6.354 1.00 95.81 121 ARG A C 1
ATOM 939 O O . ARG A 1 121 ? -6.090 9.434 -7.403 1.00 95.81 121 ARG A O 1
ATOM 946 N N . ALA A 1 122 ? -5.846 9.359 -5.167 1.00 96.88 122 ALA A N 1
ATOM 947 C CA . ALA A 1 122 ? -6.446 8.050 -4.975 1.00 96.88 122 ALA A CA 1
ATOM 948 C C . ALA A 1 122 ? -7.872 7.968 -5.545 1.00 96.88 122 ALA A C 1
ATOM 950 O O . ALA A 1 122 ? -8.719 8.818 -5.273 1.00 96.88 122 ALA A O 1
ATOM 951 N N . ALA A 1 123 ? -8.161 6.894 -6.272 1.00 98.06 123 ALA A N 1
ATOM 952 C CA . ALA A 1 123 ? -9.533 6.477 -6.543 1.00 98.06 123 ALA A CA 1
ATOM 953 C C . ALA A 1 123 ? -10.114 5.710 -5.343 1.00 98.06 123 ALA A C 1
ATOM 955 O O . ALA A 1 123 ? -11.317 5.768 -5.087 1.00 98.06 123 ALA A O 1
ATOM 956 N N . ILE A 1 124 ? -9.254 5.000 -4.602 1.00 98.19 124 ILE A N 1
ATOM 957 C CA . ILE A 1 124 ? -9.619 4.208 -3.426 1.00 98.19 124 ILE A CA 1
ATOM 958 C C . ILE A 1 124 ? -8.688 4.548 -2.262 1.00 98.19 124 ILE A C 1
ATOM 960 O O . ILE A 1 124 ? -7.468 4.470 -2.393 1.00 98.19 124 ILE A O 1
ATOM 964 N N . ILE A 1 125 ? -9.268 4.864 -1.107 1.00 98.19 125 ILE A N 1
ATOM 965 C CA . ILE A 1 125 ? -8.567 5.060 0.161 1.00 98.19 125 ILE A CA 1
ATOM 966 C C . ILE A 1 125 ? -8.942 3.912 1.101 1.00 98.19 125 ILE A C 1
ATOM 968 O O . ILE A 1 125 ? -10.106 3.732 1.459 1.00 98.19 125 ILE A O 1
ATOM 972 N N . VAL A 1 126 ? -7.945 3.146 1.525 1.00 97.56 126 VAL A N 1
ATOM 973 C CA . VAL A 1 126 ? -8.082 2.053 2.488 1.00 97.56 126 VAL A CA 1
ATOM 974 C C . VAL A 1 126 ? -7.560 2.530 3.839 1.00 97.56 126 VAL A C 1
ATOM 976 O O . VAL A 1 126 ? -6.357 2.670 4.027 1.00 97.56 126 VAL A O 1
ATOM 979 N N . VAL A 1 127 ? -8.455 2.787 4.790 1.00 97.12 127 VAL A N 1
ATOM 980 C CA . VAL A 1 127 ? -8.098 3.106 6.178 1.00 97.12 127 VAL A CA 1
ATOM 981 C C . VAL A 1 127 ? -7.828 1.792 6.906 1.00 97.12 127 VAL A C 1
ATOM 983 O O . VAL A 1 127 ? -8.759 1.122 7.361 1.00 97.12 127 VAL A O 1
ATOM 986 N N . ASN A 1 128 ? -6.559 1.389 6.961 1.00 94.75 128 ASN A N 1
ATOM 987 C CA . ASN A 1 128 ? -6.174 0.101 7.534 1.00 94.75 128 ASN A CA 1
ATOM 988 C C . ASN A 1 128 ? -6.034 0.170 9.061 1.00 94.75 128 ASN A C 1
ATOM 990 O O . ASN A 1 128 ? -5.924 1.250 9.625 1.00 94.75 128 ASN A O 1
ATOM 994 N N . LYS A 1 129 ? -6.039 -0.982 9.745 1.00 93.06 129 LYS A N 1
ATOM 995 C CA . LYS A 1 129 ? -5.922 -1.089 11.217 1.00 93.06 129 LYS A CA 1
ATOM 996 C C . LYS A 1 129 ? -7.056 -0.393 11.987 1.00 93.06 129 LYS A C 1
ATOM 998 O O . LYS A 1 129 ? -6.940 -0.175 13.195 1.00 93.06 129 LYS A O 1
ATOM 1003 N N . ALA A 1 130 ? -8.174 -0.085 11.325 1.00 94.88 130 ALA A N 1
ATOM 1004 C CA . ALA A 1 130 ? -9.299 0.638 11.919 1.00 94.88 130 ALA A CA 1
ATOM 1005 C C . ALA A 1 130 ? -9.936 -0.110 13.106 1.00 94.88 130 ALA A C 1
ATOM 1007 O O . ALA A 1 130 ? -10.542 0.509 13.971 1.00 94.88 130 ALA A O 1
ATOM 1008 N N . ASN A 1 131 ? -9.759 -1.433 13.178 1.00 94.06 131 ASN A N 1
ATOM 1009 C CA . ASN A 1 131 ? -10.186 -2.276 14.296 1.00 94.06 131 ASN A CA 1
ATOM 1010 C C . ASN A 1 131 ? -9.381 -2.069 15.590 1.00 94.06 131 ASN A C 1
ATOM 1012 O O . ASN A 1 131 ? -9.857 -2.440 16.660 1.00 94.06 131 ASN A O 1
ATOM 1016 N N . THR A 1 132 ? -8.161 -1.531 15.510 1.00 91.50 132 THR A N 1
ATOM 1017 C CA . THR A 1 132 ? -7.263 -1.384 16.673 1.00 91.50 132 THR A CA 1
ATOM 1018 C C . THR A 1 132 ? -6.867 0.057 16.972 1.00 91.50 132 THR A C 1
ATOM 1020 O O . THR A 1 132 ? -6.336 0.329 18.053 1.00 91.50 132 THR A O 1
ATOM 1023 N N . ALA A 1 133 ? -7.099 0.971 16.032 1.00 92.38 133 ALA A N 1
ATOM 1024 C CA . ALA A 1 133 ? -6.806 2.383 16.195 1.00 92.38 133 ALA A CA 1
ATOM 1025 C C . ALA A 1 133 ? -7.845 3.093 17.078 1.00 92.38 133 ALA A C 1
ATOM 1027 O O . ALA A 1 133 ? -9.007 2.681 17.111 1.00 92.38 133 ALA A O 1
ATOM 1028 N N . PRO A 1 134 ? -7.458 4.180 17.773 1.00 94.25 134 PRO A N 1
ATOM 1029 C CA . PRO A 1 134 ? -8.419 5.062 18.423 1.00 94.25 134 PRO A CA 1
ATOM 1030 C C . PRO A 1 134 ? -9.459 5.563 17.419 1.00 94.25 134 PRO A C 1
ATOM 1032 O O . PRO A 1 134 ? -9.118 5.915 16.283 1.00 94.25 134 PRO A O 1
ATOM 1035 N N . GLN A 1 135 ? -10.719 5.624 17.848 1.00 96.19 135 GLN A N 1
ATOM 1036 C CA . GLN A 1 135 ? -11.828 6.051 16.996 1.00 96.19 135 GLN A CA 1
ATOM 1037 C C . GLN A 1 135 ? -11.585 7.454 16.425 1.00 96.19 135 GLN A C 1
ATOM 1039 O O . GLN A 1 135 ? -11.849 7.692 15.249 1.00 96.19 135 GLN A O 1
ATOM 1044 N N . GLU A 1 136 ? -10.994 8.353 17.214 1.00 96.88 136 GLU A N 1
ATOM 1045 C CA . GLU A 1 136 ? -10.672 9.717 16.794 1.00 96.88 136 GLU A CA 1
ATOM 1046 C C . GLU A 1 136 ? -9.679 9.743 15.622 1.00 96.88 136 GLU A C 1
ATOM 1048 O O . GLU A 1 136 ? -9.783 10.586 14.731 1.00 96.88 136 GLU A O 1
ATOM 1053 N N . GLY A 1 137 ? -8.728 8.802 15.593 1.00 96.38 137 GLY A N 1
ATOM 1054 C CA . GLY A 1 137 ? -7.767 8.664 14.499 1.00 96.38 137 GLY A CA 1
ATOM 1055 C C . GLY A 1 137 ? -8.446 8.237 13.198 1.00 96.38 137 GLY A C 1
ATOM 1056 O O . GLY A 1 137 ? -8.216 8.833 12.144 1.00 96.38 137 GLY A O 1
ATOM 1057 N N . VAL A 1 138 ? -9.353 7.260 13.283 1.00 97.38 138 VAL A N 1
ATOM 1058 C CA . VAL A 1 138 ? -10.163 6.809 12.141 1.00 97.38 138 VAL A CA 1
ATOM 1059 C C . VAL A 1 138 ? -11.033 7.955 11.620 1.00 97.38 138 VAL A C 1
ATOM 1061 O O . VAL A 1 138 ? -11.004 8.267 10.429 1.00 97.38 138 VAL A O 1
ATOM 1064 N N . GLU A 1 139 ? -11.760 8.638 12.504 1.00 97.69 139 GLU A N 1
ATOM 1065 C CA . GLU A 1 139 ? -12.630 9.762 12.145 1.00 97.69 139 GLU A CA 1
ATOM 1066 C C . GLU A 1 139 ? -11.861 10.917 11.493 1.00 97.69 139 GLU A C 1
ATOM 1068 O O . GLU A 1 139 ? -12.335 11.502 10.516 1.00 97.69 139 GLU A O 1
ATOM 1073 N N . ALA A 1 140 ? -10.651 11.219 11.966 1.00 97.31 140 ALA A N 1
ATOM 1074 C CA . ALA A 1 140 ? -9.802 12.256 11.387 1.00 97.31 140 ALA A CA 1
ATOM 1075 C C . ALA A 1 140 ? -9.356 11.928 9.948 1.00 97.31 140 ALA A C 1
ATOM 1077 O O . ALA A 1 140 ? -9.359 12.815 9.079 1.00 97.31 140 ALA A O 1
ATOM 1078 N N . VAL A 1 141 ? -9.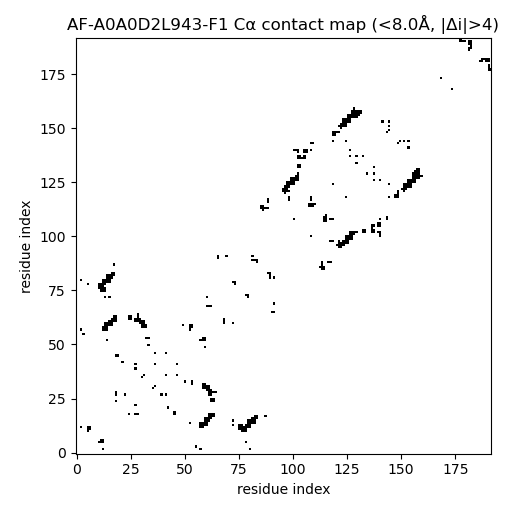028 10.662 9.661 1.00 97.44 141 VAL A N 1
ATOM 1079 C CA . VAL A 1 141 ? -8.711 10.208 8.297 1.00 97.44 141 VAL A CA 1
ATOM 1080 C C . VAL A 1 141 ? -9.948 10.299 7.401 1.00 97.44 141 VAL A C 1
ATOM 1082 O O . VAL A 1 141 ? -9.862 10.858 6.307 1.00 97.44 141 VAL A O 1
ATOM 1085 N N . LEU A 1 142 ? -11.118 9.851 7.871 1.00 97.81 142 LEU A N 1
ATOM 1086 C CA . LEU A 1 142 ? -12.376 9.935 7.112 1.00 97.81 142 LEU A CA 1
ATOM 1087 C C . LEU A 1 142 ? -12.789 11.386 6.821 1.00 97.81 142 LEU A C 1
ATOM 1089 O O . LEU A 1 142 ? -13.185 11.718 5.700 1.00 97.81 142 LEU A O 1
ATOM 1093 N N . ALA A 1 143 ? -12.652 12.278 7.803 1.00 97.44 143 ALA A N 1
ATOM 1094 C CA . ALA A 1 143 ? -12.897 13.706 7.624 1.00 97.44 143 ALA A CA 1
ATOM 1095 C C . ALA A 1 143 ? -11.937 14.316 6.591 1.00 97.44 143 ALA A C 1
ATOM 1097 O O . ALA A 1 143 ? -12.334 15.161 5.785 1.00 97.44 143 ALA A O 1
ATOM 1098 N N . SER A 1 144 ? -10.681 13.863 6.583 1.00 97.31 144 SER A N 1
ATOM 1099 C CA . SER A 1 144 ? -9.692 14.280 5.591 1.00 97.31 144 SER A CA 1
ATOM 1100 C C . SER A 1 144 ? -10.024 13.754 4.199 1.00 97.31 144 SER A C 1
ATOM 1102 O O . SER A 1 144 ? -9.948 14.535 3.258 1.00 97.31 144 SER A O 1
ATOM 1104 N N . ALA A 1 145 ? -10.465 12.500 4.056 1.00 97.69 145 ALA A N 1
ATOM 1105 C CA . ALA A 1 145 ? -10.925 11.945 2.780 1.00 97.69 145 ALA A CA 1
ATOM 1106 C C . ALA A 1 145 ? -12.067 12.788 2.201 1.00 97.69 145 ALA A C 1
ATOM 1108 O O . ALA A 1 145 ? -11.963 13.293 1.088 1.00 97.69 145 ALA A O 1
ATOM 1109 N N . LYS A 1 146 ? -13.093 13.080 3.010 1.00 97.56 146 LYS A N 1
ATOM 1110 C CA . LYS A 1 146 ? -14.224 13.923 2.595 1.00 97.56 146 LYS A CA 1
ATOM 1111 C C . LYS A 1 146 ? -13.806 15.338 2.175 1.00 97.56 146 LYS A C 1
ATOM 1113 O O . LYS A 1 146 ? -14.430 15.920 1.292 1.00 97.56 146 LYS A O 1
ATOM 1118 N N . ARG A 1 147 ? -12.791 15.913 2.827 1.00 97.12 147 ARG A N 1
ATOM 1119 C CA . ARG A 1 147 ? -12.317 17.279 2.559 1.00 97.12 147 ARG A CA 1
ATOM 1120 C C . ARG A 1 147 ? -11.370 17.354 1.359 1.00 97.12 147 ARG A C 1
ATOM 1122 O O . ARG A 1 147 ? -11.490 18.277 0.563 1.00 97.12 147 ARG A O 1
ATOM 1129 N N . LEU A 1 148 ? -10.401 16.445 1.281 1.00 96.56 148 LEU A N 1
ATOM 1130 C CA . LEU A 1 148 ? -9.279 16.499 0.338 1.00 96.56 148 LEU A CA 1
ATOM 1131 C C . LEU A 1 148 ? -9.555 15.722 -0.951 1.00 96.56 148 LEU A C 1
ATOM 1133 O O . LEU A 1 148 ? -9.045 16.099 -2.001 1.00 96.56 148 LEU A O 1
ATOM 1137 N N . ASN A 1 149 ? -10.352 14.655 -0.880 1.00 97.62 149 ASN A N 1
ATOM 1138 C CA . ASN A 1 149 ? -10.677 13.805 -2.020 1.00 97.62 149 ASN A CA 1
ATOM 1139 C C . ASN A 1 149 ? -12.118 13.258 -1.919 1.00 97.62 149 ASN A C 1
ATOM 1141 O O . ASN A 1 149 ? -12.324 12.067 -1.679 1.00 97.62 149 ASN A O 1
ATOM 1145 N N . PRO A 1 150 ? -13.141 14.119 -2.090 1.00 97.62 150 PRO A N 1
ATOM 1146 C CA . PRO A 1 150 ? -14.546 13.739 -1.910 1.00 97.62 150 PRO A CA 1
ATOM 1147 C C . PRO A 1 150 ? -15.054 12.686 -2.908 1.00 97.62 150 PRO A C 1
ATOM 1149 O O . PRO A 1 150 ? -16.143 12.153 -2.710 1.00 97.62 150 PRO A O 1
ATOM 1152 N N . ASN A 1 151 ? -14.296 12.404 -3.971 1.00 97.75 151 ASN A N 1
ATOM 1153 C CA . ASN A 1 151 ? -14.665 11.440 -5.007 1.00 97.75 151 ASN A CA 1
ATOM 1154 C C . ASN A 1 151 ? -14.059 10.046 -4.777 1.00 97.75 151 ASN A C 1
ATOM 1156 O O . ASN A 1 151 ? -14.441 9.111 -5.478 1.00 97.75 151 ASN A O 1
ATOM 1160 N N . ALA A 1 152 ? -13.122 9.895 -3.835 1.00 98.12 152 ALA A N 1
ATOM 1161 C CA . ALA A 1 152 ? -12.526 8.599 -3.539 1.00 98.12 152 ALA A CA 1
ATOM 1162 C C . ALA A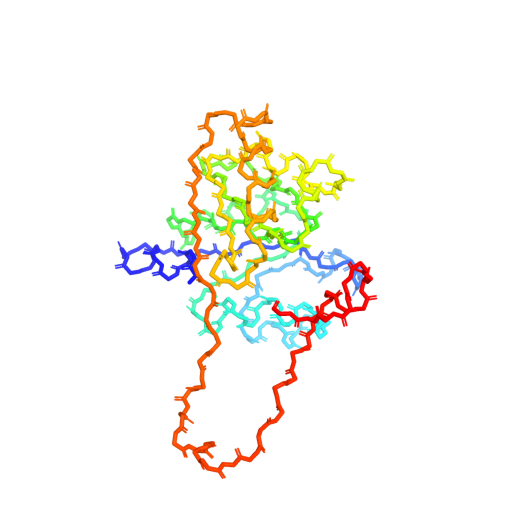 1 152 ? -13.525 7.660 -2.854 1.00 98.12 152 ALA A C 1
ATOM 1164 O O . ALA A 1 152 ? -14.284 8.059 -1.967 1.00 98.12 152 ALA A O 1
ATOM 1165 N N . LEU A 1 153 ? -13.466 6.379 -3.214 1.00 98.50 153 LEU A N 1
ATOM 1166 C CA . LEU A 1 153 ? -14.103 5.318 -2.442 1.00 98.50 153 LEU A CA 1
ATOM 1167 C C . LEU A 1 153 ? -13.281 5.067 -1.179 1.00 98.50 153 LEU A C 1
ATOM 1169 O O . LEU A 1 153 ? -12.066 4.898 -1.258 1.00 98.50 153 LEU A O 1
ATOM 1173 N N . VAL A 1 154 ? -13.932 5.027 -0.019 1.00 98.31 154 VAL A N 1
ATOM 1174 C CA . VAL A 1 154 ? -13.246 4.884 1.270 1.00 98.31 154 VAL A CA 1
ATOM 1175 C C . VAL A 1 154 ? -13.691 3.604 1.964 1.00 98.31 154 VAL A C 1
ATOM 1177 O O . VAL A 1 154 ? -14.886 3.394 2.166 1.00 98.31 154 VAL A O 1
ATOM 1180 N N . PHE A 1 155 ? -12.729 2.769 2.355 1.00 97.88 155 PHE A N 1
ATOM 1181 C CA . PHE A 1 155 ? -12.971 1.510 3.059 1.00 97.88 155 PHE A CA 1
ATOM 1182 C C . PHE A 1 155 ? -12.176 1.463 4.360 1.00 97.88 155 PHE A C 1
ATOM 1184 O O . PHE A 1 155 ? -10.972 1.701 4.354 1.00 97.88 155 PHE A O 1
ATOM 1191 N N . CYS A 1 156 ? -12.830 1.111 5.465 1.00 97.31 156 CYS A N 1
ATOM 1192 C CA . CYS A 1 156 ? -12.144 0.785 6.713 1.00 97.31 156 CYS A CA 1
ATOM 1193 C C . CYS A 1 156 ? -11.865 -0.717 6.751 1.00 97.31 156 CYS A C 1
ATOM 1195 O O . CYS A 1 156 ? -12.790 -1.516 6.592 1.00 97.31 156 CYS A O 1
ATOM 1197 N N . THR A 1 157 ? -10.612 -1.101 6.979 1.00 95.00 157 THR A N 1
ATOM 1198 C CA . THR A 1 157 ? -10.206 -2.509 7.047 1.00 95.00 157 THR A CA 1
ATOM 1199 C C . THR A 1 157 ? -9.628 -2.858 8.407 1.00 95.00 157 THR A C 1
ATOM 1201 O O . THR A 1 157 ? -9.099 -2.012 9.134 1.00 95.00 157 THR A O 1
ATOM 1204 N N . SER A 1 158 ? -9.737 -4.141 8.741 1.00 92.06 158 SER A N 1
ATOM 1205 C CA . SER A 1 158 ? -9.100 -4.713 9.920 1.00 92.06 158 SER A CA 1
ATOM 1206 C C . SER A 1 158 ? -7.739 -5.276 9.540 1.00 92.06 158 SER A C 1
ATOM 1208 O O . SER A 1 158 ? -7.606 -5.894 8.485 1.00 92.06 158 SER A O 1
ATOM 1210 N N . SER A 1 159 ? -6.753 -5.085 10.409 1.00 87.88 159 SER A N 1
ATOM 1211 C CA . SER A 1 159 ? -5.469 -5.780 10.327 1.00 87.88 159 SER A CA 1
ATOM 1212 C C . SER A 1 159 ? -5.344 -6.642 11.572 1.00 87.88 159 SER A C 1
ATOM 1214 O O . SER A 1 159 ? -5.394 -6.123 12.689 1.00 87.88 159 SER A O 1
ATOM 1216 N N . GLU A 1 160 ? -5.249 -7.954 11.390 1.00 85.31 160 GLU A N 1
ATOM 1217 C CA . GLU A 1 160 ? -5.174 -8.920 12.484 1.00 85.31 160 GLU A CA 1
ATOM 1218 C C . GLU A 1 160 ? -3.858 -9.682 12.408 1.00 85.31 160 GLU A C 1
ATOM 1220 O O . GLU A 1 160 ? -3.471 -10.181 11.353 1.00 85.31 160 GLU A O 1
ATOM 1225 N N . VAL A 1 161 ? -3.170 -9.773 13.545 1.00 81.38 161 VAL A N 1
ATOM 1226 C CA . VAL A 1 161 ? -1.951 -10.569 13.670 1.00 81.38 161 VAL A CA 1
ATOM 1227 C C . VAL A 1 161 ? -2.351 -11.968 14.115 1.00 81.38 161 VAL A C 1
ATOM 1229 O O . VAL A 1 161 ? -2.875 -12.150 15.215 1.00 81.38 161 VAL A O 1
ATOM 1232 N N . VAL A 1 162 ? -2.100 -12.957 13.260 1.00 84.88 162 VAL A N 1
ATOM 1233 C CA . VAL A 1 162 ? -2.441 -14.361 13.510 1.00 84.88 162 VAL A CA 1
ATOM 1234 C C . VAL A 1 162 ? -1.170 -15.202 13.457 1.00 84.88 162 VAL A C 1
ATOM 1236 O O . VAL A 1 162 ? -0.379 -15.092 12.524 1.00 84.88 162 VAL A O 1
ATOM 1239 N N . ALA A 1 163 ? -0.964 -16.055 14.462 1.00 86.38 163 ALA A N 1
ATOM 1240 C CA . ALA A 1 163 ? 0.129 -17.019 14.439 1.00 86.38 163 ALA A CA 1
ATOM 1241 C C . ALA A 1 163 ? -0.162 -18.116 13.406 1.00 86.38 163 ALA A C 1
ATOM 1243 O O . ALA A 1 163 ? -1.248 -18.693 13.425 1.00 86.38 163 ALA A O 1
ATOM 1244 N N . ALA A 1 164 ? 0.814 -18.438 12.553 1.00 86.56 164 ALA A N 1
ATOM 1245 C CA . ALA A 1 164 ? 0.675 -19.504 11.555 1.00 86.56 164 ALA A CA 1
ATOM 1246 C C . ALA A 1 164 ? 0.354 -20.869 12.194 1.00 86.56 164 ALA A C 1
ATOM 1248 O O . ALA A 1 164 ? -0.449 -21.631 11.666 1.00 86.56 164 ALA A O 1
ATOM 1249 N N . ASP A 1 165 ? 0.936 -21.141 13.366 1.00 90.75 165 ASP A N 1
ATOM 1250 C CA . ASP A 1 165 ? 0.573 -22.271 14.217 1.00 90.75 165 ASP A CA 1
ATOM 1251 C C . ASP A 1 165 ? 0.239 -21.773 15.636 1.00 90.75 165 ASP A C 1
ATOM 1253 O O . ASP A 1 165 ? 1.129 -21.640 16.485 1.00 90.75 165 ASP A O 1
ATOM 1257 N N . PRO A 1 166 ? -1.045 -21.496 15.932 1.00 91.12 166 PRO A N 1
ATOM 1258 C CA . PRO A 1 166 ? -1.470 -21.081 17.266 1.00 91.12 166 PRO A CA 1
ATOM 1259 C C . PRO A 1 166 ? -1.170 -22.132 18.344 1.00 91.12 166 PRO A C 1
ATOM 1261 O O . PRO A 1 166 ? -0.991 -21.785 19.513 1.00 91.12 166 PRO A O 1
ATOM 1264 N N . SER A 1 167 ? -1.092 -23.415 17.973 1.00 93.81 167 SER A N 1
ATOM 1265 C CA . SER A 1 167 ? -0.832 -24.499 18.922 1.00 93.81 167 SER A CA 1
ATOM 1266 C C . SER A 1 167 ? 0.615 -24.490 19.421 1.00 93.81 167 SER A C 1
ATOM 1268 O O . SER A 1 167 ? 0.857 -24.747 20.602 1.00 93.81 167 SER A O 1
ATOM 1270 N N . ALA A 1 168 ? 1.570 -24.075 18.580 1.00 92.44 168 ALA A N 1
ATOM 1271 C CA . ALA A 1 168 ? 2.982 -23.957 18.947 1.00 92.44 168 ALA A CA 1
ATOM 1272 C C . ALA A 1 168 ? 3.234 -22.949 20.081 1.00 92.44 168 ALA A C 1
ATOM 1274 O O . ALA A 1 168 ? 4.233 -23.064 20.805 1.00 92.44 168 ALA A O 1
ATOM 1275 N N . ILE A 1 169 ? 2.335 -21.977 20.252 1.00 92.44 169 ILE A N 1
ATOM 1276 C CA . ILE A 1 169 ? 2.427 -20.915 21.261 1.00 92.44 169 ILE A CA 1
ATOM 1277 C C . ILE A 1 169 ? 1.379 -21.023 22.375 1.00 92.44 169 ILE A C 1
ATOM 1279 O O . ILE A 1 169 ? 1.388 -20.216 23.307 1.00 92.44 169 ILE A O 1
ATOM 1283 N N . ALA A 1 170 ? 0.510 -22.033 22.324 1.00 93.31 170 ALA A N 1
ATOM 1284 C CA . ALA A 1 170 ? -0.501 -22.256 23.346 1.00 93.31 170 ALA A CA 1
ATOM 1285 C C . ALA A 1 170 ? 0.144 -22.410 24.736 1.00 93.31 170 ALA A C 1
ATOM 1287 O O . ALA A 1 170 ? 1.142 -23.112 24.909 1.00 93.31 170 ALA A O 1
ATOM 1288 N N . SER A 1 171 ? -0.417 -21.719 25.733 1.00 93.19 171 SER A N 1
ATOM 1289 C CA . SER A 1 171 ? 0.046 -21.718 27.133 1.00 93.19 171 SER A CA 1
ATOM 1290 C C . SER A 1 171 ? 1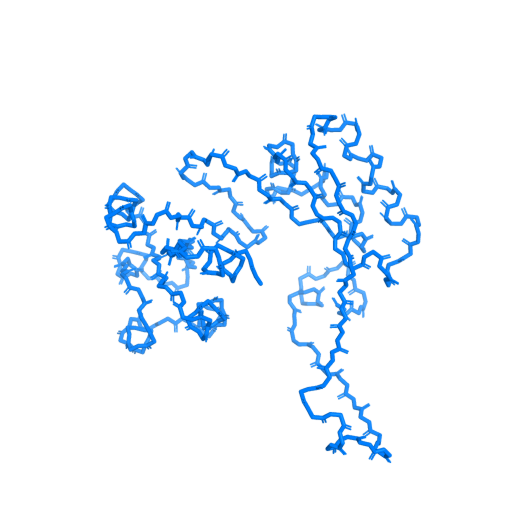.482 -21.223 27.368 1.00 93.19 171 SER A C 1
ATOM 1292 O O . SER A 1 171 ? 1.992 -21.333 28.485 1.00 93.19 171 SER A O 1
ATOM 1294 N N . LYS A 1 172 ? 2.139 -20.641 26.359 1.00 94.12 172 LYS A N 1
ATOM 1295 C CA . LYS A 1 172 ? 3.458 -20.015 26.499 1.00 94.12 172 LYS A CA 1
ATOM 1296 C C . LYS A 1 172 ? 3.305 -18.512 26.708 1.00 94.12 172 LYS A C 1
ATOM 1298 O O . LYS A 1 172 ? 2.387 -17.885 26.186 1.00 94.12 172 LYS A O 1
ATOM 1303 N N . ARG A 1 173 ? 4.235 -17.907 27.454 1.00 92.25 173 ARG A N 1
ATOM 1304 C CA . ARG A 1 173 ? 4.383 -16.446 27.446 1.00 92.25 173 ARG A CA 1
ATOM 1305 C C . ARG A 1 173 ? 5.140 -16.069 26.182 1.00 92.25 173 ARG A C 1
ATOM 1307 O O . ARG A 1 173 ? 6.281 -16.492 26.016 1.00 92.25 173 ARG A O 1
ATOM 1314 N N . VAL A 1 174 ? 4.504 -15.295 25.318 1.00 87.81 174 VAL A N 1
ATOM 1315 C CA . VAL A 1 174 ? 5.067 -14.873 24.035 1.00 87.81 174 VAL A CA 1
ATOM 1316 C C . VAL A 1 174 ? 5.302 -13.371 24.069 1.00 87.81 174 VAL A C 1
ATOM 1318 O O . VAL A 1 174 ? 4.485 -12.624 24.604 1.00 87.81 174 VAL A O 1
ATOM 1321 N N . VAL A 1 175 ? 6.423 -12.941 23.498 1.00 85.69 175 VAL A N 1
ATOM 1322 C CA . VAL A 1 175 ? 6.657 -11.546 23.124 1.00 85.69 175 VAL A CA 1
ATOM 1323 C C . VAL A 1 175 ? 6.591 -11.496 21.606 1.00 85.69 175 VAL A C 1
ATOM 1325 O O . VAL A 1 175 ? 7.275 -12.272 20.942 1.00 85.69 175 VAL A O 1
ATOM 1328 N N . VAL A 1 176 ? 5.747 -10.617 21.075 1.00 78.81 176 VAL A N 1
ATOM 1329 C CA . VAL A 1 176 ? 5.695 -10.326 19.641 1.00 78.81 176 VAL A CA 1
ATOM 1330 C C . VAL A 1 176 ? 6.622 -9.146 19.401 1.00 78.81 176 VAL A C 1
ATOM 1332 O O . VAL A 1 176 ? 6.450 -8.096 20.020 1.00 78.81 176 VAL A O 1
ATOM 1335 N N . VAL A 1 177 ? 7.631 -9.349 18.560 1.00 77.12 177 VAL A N 1
ATOM 1336 C CA . VAL A 1 177 ? 8.555 -8.299 18.132 1.00 77.12 177 VAL A CA 1
ATOM 1337 C C . VAL A 1 177 ? 8.262 -8.035 16.666 1.00 77.12 177 VAL A C 1
ATOM 1339 O O . VAL A 1 177 ? 8.367 -8.946 15.850 1.00 77.12 177 VAL A O 1
ATOM 1342 N N . GLU A 1 178 ? 7.848 -6.812 16.364 1.00 67.19 178 GLU A N 1
ATOM 1343 C CA . GLU A 1 178 ? 7.703 -6.316 15.000 1.00 67.19 178 GLU A CA 1
ATOM 1344 C C . GLU A 1 178 ? 8.913 -5.430 14.711 1.00 67.19 178 GLU A C 1
ATOM 1346 O O . GLU A 1 178 ? 9.197 -4.506 15.482 1.00 67.19 178 GLU A O 1
ATOM 1351 N N . ASP A 1 179 ? 9.640 -5.740 13.641 1.00 61.19 179 ASP A N 1
ATOM 1352 C CA . ASP A 1 179 ? 10.658 -4.844 13.108 1.00 61.19 179 ASP A CA 1
ATOM 1353 C C . ASP A 1 179 ? 9.991 -3.974 12.048 1.00 61.19 179 ASP A C 1
ATOM 1355 O O . ASP A 1 179 ? 9.405 -4.476 11.090 1.00 61.19 179 ASP A O 1
ATOM 1359 N N . GLY A 1 180 ? 9.975 -2.667 12.282 1.00 60.03 180 GLY A N 1
ATOM 1360 C CA . GLY A 1 180 ? 9.259 -1.746 11.424 1.00 60.03 180 GLY A CA 1
ATOM 1361 C C . GLY A 1 180 ? 9.807 -0.329 11.541 1.00 60.03 180 GLY A C 1
ATOM 1362 O O . GLY A 1 180 ? 10.086 0.147 12.653 1.00 60.03 180 GLY A O 1
ATOM 1363 N N . PRO A 1 181 ? 9.891 0.406 10.416 1.00 58.06 181 PRO A N 1
ATOM 1364 C CA . PRO A 1 181 ? 10.404 1.770 10.390 1.00 58.06 181 PRO A CA 1
ATOM 1365 C C . PRO A 1 181 ? 9.598 2.714 11.295 1.00 58.06 181 PRO A C 1
ATOM 1367 O O . PRO A 1 181 ? 10.099 3.751 11.715 1.00 58.06 181 PRO A O 1
ATOM 1370 N N . THR A 1 182 ? 8.369 2.341 11.662 1.00 60.00 182 THR A N 1
ATOM 1371 C CA . THR A 1 182 ? 7.463 3.060 12.568 1.00 60.00 182 THR A CA 1
ATOM 1372 C C . THR A 1 182 ? 8.119 3.513 13.873 1.00 60.00 182 THR A C 1
ATOM 1374 O O . THR A 1 182 ? 7.821 4.614 14.339 1.00 60.00 182 THR A O 1
ATOM 1377 N N . LEU A 1 183 ? 9.010 2.698 14.447 1.00 57.84 183 LEU A N 1
ATOM 1378 C CA . LEU A 1 183 ? 9.731 3.032 15.678 1.00 57.84 183 LEU A CA 1
ATOM 1379 C C . LEU A 1 183 ? 11.017 3.825 15.409 1.00 57.84 183 LEU A C 1
ATOM 1381 O O . LEU A 1 183 ? 11.353 4.730 16.171 1.00 57.84 183 LEU A O 1
ATOM 1385 N N . THR A 1 184 ? 11.729 3.507 14.326 1.00 54.00 184 THR A N 1
ATOM 1386 C CA . THR A 1 184 ? 13.050 4.081 14.011 1.00 54.00 184 TH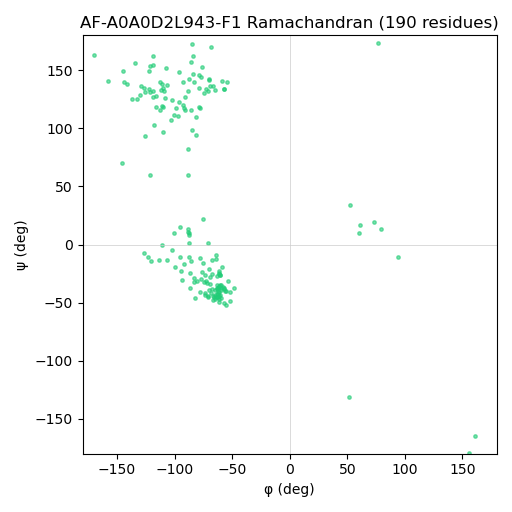R A CA 1
ATOM 1387 C C . THR A 1 184 ? 12.970 5.436 13.306 1.00 54.00 184 THR A C 1
ATOM 1389 O O . THR A 1 184 ? 13.835 6.282 13.507 1.00 54.00 184 THR A O 1
ATOM 1392 N N . HIS A 1 185 ? 11.903 5.685 12.544 1.00 54.38 185 HIS A N 1
ATOM 1393 C CA . HIS A 1 185 ? 11.645 6.933 11.814 1.00 54.38 185 HIS A CA 1
ATOM 1394 C C . HIS A 1 185 ? 10.907 7.980 12.672 1.00 54.38 185 HIS A C 1
ATOM 1396 O O . HIS A 1 185 ? 10.617 9.082 12.205 1.00 54.38 185 HIS A O 1
ATOM 1402 N N . GLY A 1 186 ? 10.616 7.653 13.937 1.00 54.69 186 GLY A N 1
ATOM 1403 C CA . GLY A 1 186 ? 9.972 8.540 14.902 1.00 54.69 186 GLY A CA 1
ATOM 1404 C C . GLY A 1 186 ? 8.460 8.718 14.700 1.00 54.69 186 GLY A C 1
ATOM 1405 O O . GLY A 1 186 ? 7.849 8.239 13.743 1.00 54.69 186 GLY A O 1
ATOM 1406 N N . GLY A 1 187 ? 7.835 9.413 15.655 1.00 61.69 187 GLY A N 1
ATOM 1407 C CA . GLY A 1 187 ? 6.419 9.797 15.604 1.00 61.69 187 GLY A CA 1
ATOM 1408 C C . GLY A 1 187 ? 5.442 8.847 16.301 1.00 61.69 187 GLY A C 1
ATOM 1409 O O . GLY A 1 187 ? 4.299 9.239 16.519 1.00 61.69 187 GLY A O 1
ATOM 1410 N N . MET A 1 188 ? 5.864 7.645 16.709 1.00 66.31 188 MET A N 1
ATOM 1411 C CA . MET A 1 188 ? 5.033 6.723 17.493 1.00 66.31 188 MET A CA 1
ATOM 1412 C C . MET A 1 188 ? 5.856 5.986 18.565 1.00 66.31 188 MET A C 1
ATOM 1414 O O . MET A 1 188 ? 6.967 5.551 18.275 1.00 66.31 188 MET A O 1
ATOM 1418 N N . PRO A 1 189 ? 5.330 5.814 19.795 1.00 63.84 189 PRO A N 1
ATOM 1419 C CA . PRO A 1 189 ? 6.036 5.120 20.878 1.00 63.84 189 PRO A CA 1
ATOM 1420 C C . PRO A 1 189 ? 6.011 3.585 20.751 1.00 63.84 189 PRO A C 1
ATOM 1422 O O . PRO A 1 189 ? 6.717 2.904 21.489 1.00 63.84 189 PRO A O 1
ATOM 1425 N N . THR A 1 190 ? 5.183 3.033 19.857 1.00 64.75 190 THR A N 1
ATOM 1426 C CA . THR A 1 190 ? 4.976 1.589 19.656 1.00 64.75 190 THR A CA 1
ATOM 1427 C C . THR A 1 190 ? 4.754 1.285 18.170 1.00 64.75 190 THR A C 1
ATOM 1429 O O . THR A 1 190 ? 4.025 2.034 17.519 1.00 64.75 190 THR A O 1
ATOM 1432 N N . GLY A 1 191 ? 5.329 0.190 17.655 1.00 60.00 191 GLY A N 1
ATOM 1433 C CA . GLY A 1 191 ? 4.937 -0.421 16.376 1.00 60.00 191 GLY A CA 1
ATOM 1434 C C . GLY A 1 191 ? 3.664 -1.258 16.543 1.00 60.00 191 GLY A C 1
ATOM 1435 O O . GLY A 1 191 ? 3.416 -1.773 17.639 1.00 60.00 191 GLY A O 1
ATOM 1436 N N . LYS A 1 192 ? 2.825 -1.289 15.509 1.00 52.69 192 LYS A N 1
ATOM 1437 C CA . LYS A 1 192 ? 1.594 -2.081 15.399 1.00 52.69 192 LYS A CA 1
ATOM 1438 C C . LYS A 1 192 ? 1.289 -2.344 13.938 1.00 52.69 192 LYS A C 1
ATOM 1440 O O . LYS A 1 192 ? 1.566 -1.415 13.142 1.00 52.69 192 LYS A O 1
#

Solvent-accessible surface area (backbone atoms only — not comparable to full-atom values): 11553 Å² total; per-residue (Å²): 106,75,64,54,58,43,41,74,71,72,43,43,54,29,36,38,37,75,55,74,83,85,64,63,57,84,78,50,49,45,76,39,52,82,73,40,47,74,73,60,72,58,50,73,69,55,43,62,63,48,47,61,44,42,78,69,73,34,47,37,36,30,33,75,60,59,70,61,48,49,60,54,45,61,74,74,24,81,40,80,42,74,51,42,85,85,73,50,75,75,93,62,88,72,95,73,39,76,33,81,42,53,26,87,49,46,55,43,56,77,73,36,87,41,37,32,60,47,50,51,61,23,50,30,38,35,33,40,37,51,79,78,38,59,68,68,22,42,51,41,40,52,53,43,39,60,71,65,26,69,84,36,49,76,44,78,36,75,67,82,92,73,67,95,57,59,74,85,52,59,98,54,94,79,84,89,83,81,89,57,64,51,52,78,73,50,96,43,101,65,74,129

pLDDT: mean 83.46, std 13.79, range [52.38, 98.5]

Sequence (192 aa):
MVVDVARGAGQRTVVVRHPMPYGILQEQAGLFSVEDLAVHHTTIEEREEYEQHINNGAVVFAGVDYAAILSAAEAEADIVLWDGGNNDLPFFKPDLWIVVADPFRPTAQASYYPGDVNFTRAAIIVVNKANTAPQEGVEAVLASAKRLNPNALVFCTSSEVVAADPSAIASKRVVVVEDGPTLTHGGMPTGK

Mean predicted aligned error: 7.22 Å

Foldseek 3Di:
DVCVVCVVVVWAEAEEEEQDPPDDQQLQFDWDAVVVCVVSVHDPVRCVVVVVQNVVVHTYGYGDPVVVVVVVRVVRTPYYHYDHDPADDDPDDDPAQEEEDELLCLCCCPPDPPSVVSLLPHQEYEDEQCVPHDVVSVVSNVVCCCVRPVNHHYHYYHDDDDDPDPPVCPPHDDDDDDDDCDCVVDDDPDDD

Radius of gyration: 18.21 Å; Cα contacts (8 Å, |Δi|>4): 272; chains: 1; bounding box: 40×42×50 Å

Nearest PDB structures (foldseek):
  8ui9-assembly1_C  TM=3.814E-01  e=1.237E-01  Homo sapiens
  8ui8-assembly1_E  TM=5.813E-01  e=1.040E+00  Homo sapiens
  1sxj-assembly1_B  TM=5.414E-01  e=7.061E-01  Saccharomyces cerevisiae
  1sxj-assembly1_D  TM=5.380E-01  e=1.040E+00  Saccharomyces cerevisiae
  8thd-assembly1_C  TM=3.306E-01  e=8.569E-01  Saccharomyces cerevisiae

InterPro domains:
  IPR053199 Cyclic 2,3-diphosphoglycerate synthetase-like [PTHR42869] (2-191)

Organism: NCBI:txid145388

Secondary structure (DSSP, 8-state):
-HHHHHHHTT--EEEEEPPPSSS-TTTS-EEE-HHHHHHTT--HHHHHHHHHHHHTT-EEEE-S-HHHHHHHHHHH-SEEEE--TTT---SS--SS-EEEE-TTSTTHHHHSTTHHHHHHH-SEEEETTTTTS-HHHHHHHHHHHHHH-TTSEEEE-------S-GGGGTTS--------HHHHSSS-SS--